Protein AF-A0A1I6BXL6-F1 (afdb_monomer_lite)

Foldseek 3Di:
DFQLVQLLVLLVVLQVLLVVLCPVQVVQVCCCVPPVVPPVSNVVSVVSNVSSVVSNVSSVVSNVLSVLQVPDDDPDDPDQAPVVAFKWFWDARPVAPPKIWTAGLNRDTFKIWHWDADPQGVVNVCVPPVDQAWTKIFIATPVRQTQKIWTHRPVQQKIWIAGSVRHTFWMWGFDPPCPPPGPAWIFTAGPVRHTPFIWGADDPFQWIFGDDPNDTAKIKGAQDDDPSSCSNVVHRRTIMIGGDPPHDPSSVRSVVCVVVVVPD

pLDDT: mean 84.55, std 12.98, range [35.16, 97.75]

Secondary structure (DSSP, 8-state):
-BHHHHHHHHHHHHHHHHHHTHHHHHHHHHIIIIII--GGGGGGGHHHHHHHHHHHHHHHHHHHHHHHHHH----S----SGGG-SEEEEEE-SSSTTEEEEE-TTSBEEEEEEE---SS-HHHHHHHH-S-PPEEEEEEETT--EEEEEEEEGGGTEEEEEETTS-EEEEEEE-SS-TTSTTSEEEEEETTS-EEEEEEE-SSS-EEEEEETTEEEEEEESS---TTTTTT---TTS-EEEE-TT--HHHHHHHHHHHHHHH-

Radius of gyration: 22.15 Å; chains: 1; bounding box: 60×37×61 Å

Sequence (264 aa):
MKIDQYYKQSANLSLNASIVALFPIIFFMVLSLFVFRNEQLLILNLPFFIYSYSSYQLYLKRNKMALDSANEKCNMKEYYRWMDCREFLILHSEEEEDTILFFQPNGYLVAALKQKKDKLSAKVKSLLSGSDHPLKYELVDHEETILSTIILKKSKGLMDIYGQYHEYLGSFQKDKDNFFQVGKNAEVVSSNGNQVGVLNSSYFFMDDQIVRDGKRLARLRKGWLSVEWNKRFPDPNTPVLTFDENLLDSERLVCVSMLLKEYL

Structure (mmCIF, N/CA/C/O backbone):
data_AF-A0A1I6BXL6-F1
#
_entry.id   AF-A0A1I6BXL6-F1
#
loop_
_atom_site.group_PDB
_atom_site.id
_atom_site.type_symbol
_atom_site.label_atom_id
_atom_site.label_alt_id
_atom_site.label_comp_id
_atom_site.label_asym_id
_atom_site.label_entity_id
_atom_site.label_seq_id
_atom_site.pdbx_PDB_ins_code
_atom_site.Cartn_x
_atom_site.Cartn_y
_atom_site.Cartn_z
_atom_site.occupancy
_atom_site.B_iso_or_equiv
_atom_site.auth_seq_id
_atom_site.auth_comp_id
_atom_site.auth_asym_id
_atom_site.auth_atom_id
_atom_site.pdbx_PDB_model_num
ATOM 1 N N . MET A 1 1 ? -9.569 10.322 -6.259 1.00 86.25 1 MET A N 1
ATOM 2 C CA . MET A 1 1 ? -8.976 9.571 -7.393 1.00 86.25 1 MET A CA 1
ATOM 3 C C . MET A 1 1 ? -9.781 8.299 -7.629 1.00 86.25 1 MET A C 1
ATOM 5 O O . MET A 1 1 ? -10.237 7.709 -6.655 1.00 86.25 1 MET A O 1
ATOM 9 N N . LYS A 1 2 ? -9.981 7.883 -8.882 1.00 90.12 2 LYS A N 1
ATOM 10 C CA . LYS A 1 2 ? -10.584 6.579 -9.214 1.00 90.12 2 LYS A CA 1
ATOM 11 C C . LYS A 1 2 ? -9.514 5.540 -9.562 1.00 90.12 2 LYS A C 1
ATOM 13 O O . LYS A 1 2 ? -8.393 5.896 -9.920 1.00 90.12 2 LYS A O 1
ATOM 18 N N . ILE A 1 3 ? -9.853 4.260 -9.472 1.00 90.94 3 ILE A N 1
ATOM 19 C CA . ILE A 1 3 ? -8.913 3.162 -9.716 1.00 90.94 3 ILE A CA 1
ATOM 20 C C . ILE A 1 3 ? -8.389 3.120 -11.162 1.00 90.94 3 ILE A C 1
ATOM 22 O O . ILE A 1 3 ? -7.220 2.817 -11.384 1.00 90.94 3 ILE A O 1
ATOM 26 N N . ASP A 1 4 ? -9.200 3.491 -12.152 1.00 91.69 4 ASP A N 1
ATOM 27 C CA . ASP A 1 4 ? -8.764 3.601 -13.548 1.00 91.69 4 ASP A CA 1
ATOM 28 C C . ASP A 1 4 ? -7.667 4.663 -13.711 1.00 91.69 4 ASP A C 1
ATOM 30 O O . ASP A 1 4 ? -6.692 4.453 -14.435 1.00 91.69 4 ASP A O 1
ATOM 34 N N . GLN A 1 5 ? -7.778 5.775 -12.975 1.00 92.25 5 GLN A N 1
ATOM 35 C CA . GLN A 1 5 ? -6.755 6.821 -12.944 1.00 92.25 5 GLN A CA 1
ATOM 36 C C . GLN A 1 5 ? -5.459 6.302 -12.318 1.00 92.25 5 GLN A C 1
ATOM 38 O O . GLN A 1 5 ? -4.390 6.528 -12.885 1.00 92.25 5 GLN A O 1
ATOM 43 N N . TYR A 1 6 ? -5.560 5.543 -11.222 1.00 93.50 6 TYR A N 1
ATOM 44 C CA . TYR A 1 6 ? -4.411 4.885 -10.598 1.00 93.50 6 TYR A CA 1
ATOM 45 C C . TYR A 1 6 ? -3.701 3.938 -11.577 1.00 93.50 6 TYR A C 1
ATOM 47 O O . TYR A 1 6 ? -2.489 4.038 -11.775 1.00 93.50 6 TYR A O 1
ATOM 55 N N . TYR A 1 7 ? -4.441 3.059 -12.264 1.00 93.00 7 TYR A N 1
ATOM 56 C CA . TYR A 1 7 ? -3.849 2.154 -13.254 1.00 93.00 7 TYR A CA 1
ATOM 57 C C . TYR A 1 7 ? -3.224 2.907 -14.427 1.00 93.00 7 TYR A C 1
ATOM 59 O O . TYR A 1 7 ? -2.163 2.511 -14.908 1.00 93.00 7 TYR A O 1
ATOM 67 N N . LYS A 1 8 ? -3.827 4.016 -14.861 1.00 94.00 8 LYS A N 1
ATOM 68 C CA . LYS A 1 8 ? -3.276 4.868 -15.919 1.00 94.00 8 LYS A CA 1
ATOM 69 C C . LYS A 1 8 ? -1.972 5.548 -15.495 1.00 94.00 8 LYS A C 1
ATOM 71 O O . LYS A 1 8 ? -1.019 5.556 -16.272 1.00 94.00 8 LYS A O 1
ATOM 76 N N . GLN A 1 9 ? -1.899 6.081 -14.276 1.00 93.50 9 GLN A N 1
ATOM 77 C CA . GLN A 1 9 ? -0.662 6.642 -13.714 1.00 93.50 9 GLN A CA 1
ATOM 78 C C . GLN A 1 9 ? 0.427 5.569 -13.606 1.00 93.50 9 GLN A C 1
ATOM 80 O O . GLN A 1 9 ? 1.533 5.746 -14.116 1.00 93.50 9 GLN A O 1
ATOM 85 N N . SER A 1 10 ? 0.081 4.416 -13.036 1.00 92.38 10 SER A N 1
ATOM 86 C CA . SER A 1 10 ? 0.968 3.262 -12.888 1.00 92.38 10 SER A CA 1
ATOM 87 C C . SER A 1 10 ? 1.469 2.737 -14.247 1.00 92.38 10 SER A C 1
ATOM 89 O O . SER A 1 10 ? 2.637 2.362 -14.383 1.00 92.38 10 SER A O 1
ATOM 91 N N . ALA A 1 11 ? 0.628 2.763 -15.288 1.00 94.25 11 ALA A N 1
ATOM 92 C CA . ALA A 1 11 ? 1.021 2.446 -16.660 1.00 94.25 11 ALA A CA 1
ATOM 93 C C . ALA A 1 11 ? 2.040 3.465 -17.195 1.00 94.25 11 ALA A C 1
ATOM 95 O O . ALA A 1 11 ? 3.106 3.075 -17.674 1.00 94.25 11 ALA A O 1
ATOM 96 N N . ASN A 1 12 ? 1.752 4.763 -17.080 1.00 95.62 12 ASN A N 1
ATOM 97 C CA . ASN A 1 12 ? 2.652 5.819 -17.552 1.00 95.62 12 ASN A CA 1
ATOM 98 C C . ASN A 1 12 ? 4.032 5.745 -16.885 1.00 95.62 12 ASN A C 1
ATOM 100 O O . ASN A 1 12 ? 5.045 5.918 -17.560 1.00 95.62 12 ASN A O 1
ATOM 104 N N . LEU A 1 13 ? 4.090 5.424 -15.591 1.00 94.12 13 LEU A N 1
ATOM 105 C CA . LEU A 1 13 ? 5.354 5.205 -14.886 1.00 94.12 13 LEU A CA 1
ATOM 106 C C . LEU A 1 13 ? 6.139 4.021 -15.467 1.00 94.12 13 LEU A C 1
ATOM 108 O O . LEU A 1 13 ? 7.334 4.156 -15.726 1.00 94.12 13 LEU A O 1
ATOM 112 N N . SER A 1 14 ? 5.484 2.892 -15.762 1.00 94.62 14 SER A N 1
ATOM 113 C CA . SER A 1 14 ? 6.133 1.749 -16.426 1.00 94.62 14 SER A CA 1
ATOM 114 C C . SER A 1 14 ? 6.629 2.079 -17.838 1.00 94.62 14 SER A C 1
ATOM 116 O O . SER A 1 14 ? 7.705 1.627 -18.234 1.00 94.62 14 SER A O 1
ATOM 118 N N . LEU A 1 15 ? 5.884 2.889 -18.594 1.00 96.81 15 LEU A N 1
ATOM 119 C CA . LEU A 1 15 ? 6.310 3.354 -19.915 1.00 96.81 15 LEU A CA 1
ATOM 120 C C . LEU A 1 15 ? 7.550 4.248 -19.812 1.00 96.81 15 LEU A C 1
ATOM 122 O O . LEU A 1 15 ? 8.529 4.029 -20.523 1.00 96.81 15 LEU A O 1
ATOM 126 N N . ASN A 1 16 ? 7.538 5.208 -18.887 1.00 96.31 16 ASN A N 1
ATOM 127 C CA . ASN A 1 16 ? 8.675 6.090 -18.643 1.00 96.31 16 ASN A CA 1
ATOM 128 C C . ASN A 1 16 ? 9.913 5.295 -18.211 1.00 96.31 16 ASN A C 1
ATOM 130 O O . ASN A 1 16 ? 10.995 5.523 -18.746 1.00 96.31 16 ASN A O 1
ATOM 134 N 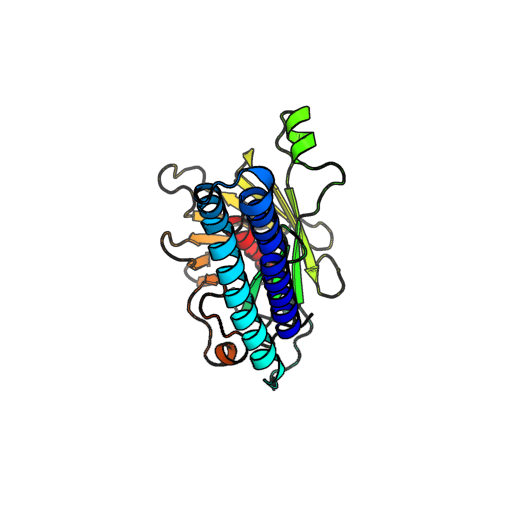N . ALA A 1 17 ? 9.757 4.313 -17.318 1.00 95.25 17 ALA A N 1
ATOM 135 C CA . ALA A 1 17 ? 10.839 3.414 -16.919 1.00 95.25 17 ALA A CA 1
ATOM 136 C C . ALA A 1 17 ? 11.408 2.628 -18.114 1.00 95.25 17 ALA A C 1
ATOM 138 O O . ALA A 1 17 ? 12.626 2.520 -18.260 1.00 95.25 17 ALA A O 1
ATOM 139 N N . SER A 1 18 ? 10.538 2.139 -19.006 1.00 97.25 18 SER A N 1
ATOM 140 C CA . SER A 1 18 ? 10.945 1.451 -20.234 1.00 97.25 18 SER A CA 1
ATOM 141 C C . SER A 1 18 ? 11.782 2.349 -21.150 1.00 97.25 18 SER A C 1
ATOM 143 O O . SER A 1 18 ? 12.840 1.920 -21.612 1.00 97.25 18 SER A O 1
ATOM 145 N N . ILE A 1 19 ? 11.353 3.599 -21.358 1.00 97.12 19 ILE A N 1
ATOM 146 C CA . ILE A 1 19 ? 12.050 4.584 -22.200 1.00 97.12 19 ILE A CA 1
ATOM 147 C C . ILE A 1 19 ? 13.394 4.981 -21.582 1.00 97.12 19 ILE A C 1
ATOM 149 O O . ILE A 1 19 ? 14.411 4.980 -22.273 1.00 97.12 19 ILE A O 1
ATOM 153 N N . VAL A 1 20 ? 13.429 5.279 -20.281 1.00 97.06 20 VAL A N 1
ATOM 154 C CA . VAL A 1 20 ? 14.667 5.652 -19.573 1.00 97.06 20 VAL A CA 1
ATOM 155 C C . VAL A 1 20 ? 15.696 4.523 -19.642 1.00 97.06 20 VAL A C 1
ATOM 157 O O . VAL A 1 20 ? 16.879 4.776 -19.864 1.00 97.06 20 VAL A O 1
ATOM 160 N N . ALA A 1 21 ? 15.255 3.269 -19.543 1.00 96.38 21 ALA A N 1
ATOM 161 C CA . ALA A 1 21 ? 16.129 2.107 -19.662 1.00 96.38 21 ALA A CA 1
ATOM 162 C C . ALA A 1 21 ? 16.748 1.917 -21.058 1.00 96.38 21 ALA A C 1
ATOM 164 O O . ALA A 1 21 ? 17.739 1.200 -21.183 1.00 96.38 21 ALA A O 1
ATOM 165 N N . LEU A 1 22 ? 16.227 2.574 -22.102 1.00 96.19 22 LEU A N 1
ATOM 166 C CA . LEU A 1 22 ? 16.864 2.586 -23.423 1.00 96.19 22 LEU A CA 1
ATOM 167 C C . LEU A 1 22 ? 18.094 3.500 -23.471 1.00 96.19 22 LEU A C 1
ATOM 169 O O . LEU A 1 22 ? 18.946 3.318 -24.339 1.00 96.19 22 LEU A O 1
ATOM 173 N N . PHE A 1 23 ? 18.229 4.461 -22.551 1.00 96.38 23 PHE A N 1
ATOM 174 C CA . PHE A 1 23 ? 19.338 5.417 -22.580 1.00 96.38 23 PHE A CA 1
ATOM 175 C C . PHE A 1 23 ? 20.715 4.738 -22.434 1.00 96.38 23 PHE A C 1
ATOM 177 O O . PHE A 1 23 ? 21.565 4.963 -23.301 1.00 96.38 23 PHE A O 1
ATOM 184 N N . PRO A 1 24 ? 20.948 3.839 -21.451 1.00 94.44 24 PRO A N 1
ATOM 185 C CA . PRO A 1 24 ? 22.183 3.054 -21.390 1.00 94.44 24 PRO A CA 1
ATOM 186 C C . PRO A 1 24 ? 22.422 2.211 -22.646 1.00 94.44 24 PRO A C 1
ATOM 188 O O . PRO A 1 24 ? 23.559 2.107 -23.097 1.00 94.44 24 PRO A O 1
ATOM 191 N N . ILE A 1 25 ? 21.358 1.664 -23.248 1.00 95.31 25 ILE A N 1
ATOM 192 C CA . ILE A 1 25 ? 21.459 0.836 -24.457 1.00 95.31 25 ILE A CA 1
ATOM 193 C C . ILE A 1 25 ? 22.013 1.650 -25.621 1.00 95.31 25 ILE A C 1
ATOM 195 O O . ILE A 1 25 ? 22.979 1.240 -26.262 1.00 95.31 25 ILE A O 1
ATOM 199 N N . ILE A 1 26 ? 21.424 2.821 -25.873 1.00 95.19 26 ILE A N 1
ATOM 200 C CA . ILE A 1 26 ? 21.875 3.737 -26.925 1.00 95.19 26 ILE A CA 1
ATOM 201 C C . ILE A 1 26 ? 23.314 4.180 -26.641 1.00 95.19 26 ILE A C 1
ATOM 203 O O . ILE A 1 26 ? 24.154 4.147 -27.539 1.00 95.19 26 ILE A O 1
ATOM 207 N N . PHE A 1 27 ? 23.626 4.531 -25.391 1.00 94.38 27 PHE A N 1
ATOM 208 C CA . PHE A 1 27 ? 24.959 4.971 -24.983 1.00 94.38 27 PHE A CA 1
ATOM 209 C C . PHE A 1 27 ? 26.041 3.910 -25.241 1.00 94.38 27 PHE A C 1
ATOM 211 O O . PHE A 1 27 ? 27.030 4.187 -25.924 1.00 94.38 27 PHE A O 1
ATOM 218 N N . PHE A 1 28 ? 25.855 2.679 -24.755 1.00 93.69 28 PHE A N 1
ATOM 219 C CA . PHE A 1 28 ? 26.818 1.596 -24.971 1.00 93.69 28 PHE A CA 1
ATOM 220 C C . PHE A 1 28 ? 26.867 1.144 -26.428 1.00 93.69 28 PHE A C 1
ATOM 222 O O . PHE A 1 28 ? 27.942 0.796 -26.914 1.00 93.69 28 PHE A O 1
ATOM 229 N N . MET A 1 29 ? 25.746 1.189 -27.153 1.00 93.38 29 MET A N 1
ATOM 230 C CA . MET A 1 29 ? 25.733 0.915 -28.590 1.00 93.38 29 MET A CA 1
ATOM 231 C C . MET A 1 29 ? 26.623 1.916 -29.339 1.00 93.38 29 MET A C 1
ATOM 233 O O . MET A 1 29 ? 27.512 1.498 -30.079 1.00 93.38 29 MET A O 1
ATOM 237 N N . VAL A 1 30 ? 26.473 3.220 -29.079 1.00 93.81 30 VAL A N 1
ATOM 238 C CA . VAL A 1 30 ? 27.317 4.270 -29.675 1.00 93.81 30 VAL A CA 1
ATOM 239 C C . VAL A 1 30 ? 28.791 4.082 -29.300 1.00 93.81 30 VAL A C 1
ATOM 241 O O . VAL A 1 30 ? 29.653 4.108 -30.179 1.00 93.81 30 VAL A O 1
ATOM 244 N N . LEU A 1 31 ? 29.102 3.820 -28.026 1.00 92.81 31 LEU A N 1
ATOM 245 C CA . LEU A 1 31 ? 30.479 3.554 -27.587 1.00 92.81 31 LEU A CA 1
ATOM 246 C C . LEU A 1 31 ? 31.090 2.326 -28.273 1.00 92.81 31 LEU A C 1
ATOM 248 O O . LEU A 1 31 ? 32.247 2.369 -28.697 1.00 92.81 31 LEU A O 1
ATOM 252 N N . SER A 1 32 ? 30.324 1.240 -28.391 1.00 92.81 32 SER A N 1
ATOM 253 C CA . SER A 1 32 ? 30.795 -0.008 -28.996 1.00 92.81 32 SER A CA 1
ATOM 254 C C . SER A 1 32 ? 31.094 0.151 -30.486 1.00 92.81 32 SER A C 1
ATOM 256 O O . SER A 1 32 ? 32.129 -0.331 -30.937 1.00 92.81 32 SER A O 1
ATOM 258 N N . LEU A 1 33 ? 30.249 0.875 -31.230 1.00 91.00 33 LEU A N 1
ATOM 259 C CA . LEU A 1 33 ? 30.377 1.032 -32.681 1.00 91.00 33 LEU A CA 1
ATOM 260 C C . LEU A 1 33 ? 31.421 2.085 -33.070 1.00 91.00 33 LEU A C 1
ATOM 262 O O . LEU A 1 33 ? 32.204 1.861 -33.993 1.00 91.00 33 LEU A O 1
ATOM 266 N N . PHE A 1 34 ? 31.449 3.226 -32.376 1.00 93.81 34 PHE A N 1
ATOM 267 C CA . PHE A 1 34 ? 32.253 4.375 -32.802 1.00 93.81 34 PHE A CA 1
ATOM 268 C C . PHE A 1 34 ? 33.581 4.523 -32.057 1.00 93.81 34 PHE A C 1
ATOM 270 O O . PHE A 1 34 ? 34.554 4.963 -32.667 1.00 93.81 34 PHE A O 1
ATOM 277 N N . VAL A 1 35 ? 33.644 4.164 -30.770 1.00 93.19 35 VAL A N 1
ATOM 278 C CA . VAL A 1 35 ? 34.823 4.437 -29.927 1.00 93.19 35 VAL A CA 1
ATOM 279 C C . VAL A 1 35 ? 35.700 3.201 -29.783 1.00 93.19 35 VAL A C 1
ATOM 281 O O . VAL A 1 35 ? 36.864 3.219 -30.174 1.00 93.19 35 VAL A O 1
ATOM 284 N N . PHE A 1 36 ? 35.148 2.116 -29.241 1.00 91.44 36 PHE A N 1
ATOM 285 C CA . PHE A 1 36 ? 35.938 0.936 -28.884 1.00 91.44 36 PHE A CA 1
ATOM 286 C C . PHE A 1 36 ? 36.001 -0.121 -29.986 1.00 91.44 36 PHE A C 1
ATOM 288 O O . PHE A 1 36 ? 36.897 -0.960 -29.949 1.00 91.44 36 PHE A O 1
ATOM 295 N N . ARG A 1 37 ? 35.059 -0.100 -30.945 1.00 89.06 37 ARG A N 1
ATOM 296 C CA . ARG A 1 37 ? 34.903 -1.126 -31.996 1.00 89.06 37 ARG A CA 1
ATOM 297 C C . ARG A 1 37 ? 34.918 -2.552 -31.431 1.00 89.06 37 ARG A C 1
ATOM 299 O O . ARG A 1 37 ? 35.480 -3.462 -32.030 1.00 89.06 37 ARG A O 1
ATOM 306 N N . ASN A 1 38 ? 34.333 -2.724 -30.246 1.00 89.12 38 ASN A N 1
ATOM 307 C CA . ASN A 1 38 ? 34.301 -3.991 -29.527 1.00 89.12 38 ASN A CA 1
ATOM 308 C C . ASN A 1 38 ? 32.852 -4.434 -29.326 1.00 89.12 38 ASN A C 1
ATOM 310 O O . ASN A 1 38 ? 32.118 -3.854 -28.524 1.00 89.12 38 ASN A O 1
ATOM 314 N N . GLU A 1 39 ? 32.466 -5.494 -30.030 1.00 86.00 39 GLU A N 1
ATOM 315 C CA . GLU A 1 39 ? 31.125 -6.078 -29.977 1.00 86.00 39 GLU A CA 1
ATOM 316 C C . GLU A 1 39 ? 30.790 -6.671 -28.603 1.00 86.00 39 GLU A C 1
ATOM 318 O O . GLU A 1 39 ? 29.624 -6.711 -28.217 1.00 86.00 39 GLU A O 1
ATOM 323 N N . GLN A 1 40 ? 31.794 -7.060 -27.808 1.00 90.00 40 GLN A N 1
ATOM 324 C CA . GLN A 1 40 ? 31.574 -7.613 -26.467 1.00 90.00 40 GLN A CA 1
ATOM 325 C C . GLN A 1 40 ? 30.923 -6.596 -25.520 1.00 90.00 40 GLN A C 1
ATOM 327 O O . GLN A 1 40 ? 30.208 -6.987 -24.599 1.00 90.00 40 GLN A O 1
ATOM 332 N N . LEU A 1 41 ? 31.098 -5.292 -25.768 1.00 87.75 41 LEU A N 1
ATOM 333 C CA . LEU A 1 41 ? 30.435 -4.240 -24.992 1.00 87.75 41 LEU A CA 1
ATOM 334 C C . LEU A 1 41 ? 28.911 -4.246 -25.171 1.00 87.75 41 LEU A C 1
ATOM 336 O O . LEU A 1 41 ? 28.204 -3.765 -24.290 1.00 87.75 41 LEU A O 1
ATOM 340 N N . LEU A 1 42 ? 28.382 -4.834 -26.251 1.00 90.31 42 LEU A N 1
ATOM 341 C CA . LEU A 1 42 ? 26.935 -4.961 -26.453 1.00 90.31 42 LEU A CA 1
ATOM 342 C C . LEU A 1 42 ? 26.283 -5.905 -25.436 1.00 90.31 42 LEU A C 1
ATOM 344 O O . LEU A 1 42 ? 25.102 -5.743 -25.139 1.00 90.31 42 LEU A O 1
ATOM 348 N N . ILE A 1 43 ? 27.034 -6.843 -24.848 1.00 93.00 43 ILE A N 1
ATOM 349 C CA . ILE A 1 43 ? 26.518 -7.750 -23.809 1.00 93.00 43 ILE A CA 1
ATOM 350 C C . ILE A 1 43 ? 26.081 -6.961 -22.563 1.00 93.00 43 ILE A C 1
ATOM 352 O O . ILE A 1 43 ? 25.113 -7.342 -21.903 1.00 93.00 43 ILE A O 1
ATOM 356 N N . LEU A 1 44 ? 26.712 -5.813 -22.282 1.00 93.06 44 LEU A N 1
ATOM 357 C CA . LEU A 1 44 ? 26.332 -4.929 -21.172 1.00 93.06 44 LEU A CA 1
ATOM 358 C C . LEU A 1 44 ? 24.921 -4.337 -21.333 1.00 93.06 44 LEU A C 1
ATOM 360 O O . LEU A 1 44 ? 24.329 -3.907 -20.344 1.00 93.06 44 LEU A O 1
ATOM 364 N N . ASN A 1 45 ? 24.348 -4.362 -22.542 1.00 94.00 45 ASN A N 1
ATOM 365 C CA . ASN A 1 45 ? 22.985 -3.892 -22.800 1.00 94.00 45 ASN A CA 1
ATOM 366 C C . ASN A 1 45 ? 21.901 -4.883 -22.381 1.00 94.00 45 ASN A C 1
ATOM 368 O O . ASN A 1 45 ? 20.751 -4.479 -22.211 1.00 94.00 45 ASN A O 1
ATOM 372 N N . LEU A 1 46 ? 22.238 -6.163 -22.209 1.00 95.00 46 LEU A N 1
ATOM 373 C CA . LEU A 1 46 ? 21.267 -7.219 -21.933 1.00 95.00 46 LEU A CA 1
ATOM 374 C C . LEU A 1 46 ? 20.363 -6.932 -20.712 1.00 95.00 46 LEU A C 1
ATOM 376 O O . LEU A 1 46 ? 19.143 -7.001 -20.876 1.00 95.00 46 LEU A O 1
ATOM 380 N N . PRO A 1 47 ? 20.878 -6.555 -19.520 1.00 96.19 47 PRO A N 1
ATOM 381 C CA . PRO A 1 47 ? 20.014 -6.248 -18.377 1.00 96.19 47 PRO A CA 1
ATOM 382 C C . PRO A 1 47 ? 19.078 -5.059 -18.637 1.00 96.19 47 PRO A C 1
ATOM 384 O O . PRO A 1 47 ? 17.908 -5.107 -18.258 1.00 96.19 47 PRO A O 1
ATOM 387 N N . PHE A 1 48 ? 19.553 -4.021 -19.332 1.00 96.69 48 PHE A N 1
ATOM 388 C CA . PHE A 1 48 ? 18.742 -2.848 -19.671 1.00 96.69 48 PHE A CA 1
ATOM 389 C C . PHE A 1 48 ? 17.652 -3.180 -20.688 1.00 96.69 48 PHE A C 1
ATOM 391 O O . PHE A 1 48 ? 16.526 -2.708 -20.556 1.00 96.69 48 PHE A O 1
ATOM 398 N N . PHE A 1 49 ? 17.955 -4.038 -21.665 1.00 96.31 49 PHE A N 1
ATOM 399 C CA . PHE A 1 49 ? 16.977 -4.506 -22.641 1.00 96.31 49 PHE A CA 1
ATOM 400 C C . PHE A 1 49 ? 15.883 -5.345 -21.976 1.00 96.31 49 PHE A C 1
ATOM 402 O O . PHE A 1 49 ? 14.699 -5.078 -22.178 1.00 96.31 49 PHE A O 1
ATOM 409 N N . ILE A 1 50 ? 16.265 -6.311 -21.132 1.00 97.44 50 ILE A N 1
ATOM 410 C CA . ILE A 1 50 ? 15.317 -7.147 -20.379 1.00 97.44 50 ILE A CA 1
ATOM 411 C C . ILE A 1 50 ? 14.426 -6.273 -19.493 1.00 97.44 50 ILE A C 1
ATOM 413 O O . ILE A 1 50 ? 13.207 -6.455 -19.476 1.00 97.44 50 ILE A O 1
ATOM 417 N N . TYR A 1 51 ? 15.010 -5.305 -18.786 1.00 97.50 51 TYR A N 1
ATOM 418 C CA . TYR A 1 51 ? 14.260 -4.385 -17.937 1.00 97.50 51 TYR A CA 1
ATOM 419 C C . TYR A 1 51 ? 13.325 -3.473 -18.747 1.00 97.50 51 TYR A C 1
ATOM 421 O O . TYR A 1 51 ? 12.154 -3.334 -18.391 1.00 97.50 51 TYR A O 1
ATOM 429 N N . SER A 1 52 ? 13.798 -2.896 -19.858 1.00 97.62 52 SER A N 1
ATOM 430 C CA . SER A 1 52 ? 12.991 -2.046 -20.742 1.00 97.62 52 SER A CA 1
ATOM 431 C C . SER A 1 52 ? 11.805 -2.814 -21.327 1.00 97.62 52 SER A C 1
ATOM 433 O O . SER A 1 52 ? 10.667 -2.341 -21.252 1.00 97.62 52 SER A O 1
ATOM 435 N N . TYR A 1 53 ? 12.044 -4.033 -21.820 1.00 97.50 53 TYR A N 1
ATOM 436 C CA . TYR A 1 53 ? 11.002 -4.916 -22.338 1.00 97.50 53 TYR A CA 1
ATOM 437 C C . TYR A 1 53 ? 9.993 -5.298 -21.252 1.00 97.50 53 TYR A C 1
ATOM 439 O O . TYR A 1 53 ? 8.789 -5.159 -21.456 1.00 97.50 53 TYR A O 1
ATOM 447 N N . SER A 1 54 ? 10.466 -5.717 -20.075 1.00 97.12 54 SER A N 1
ATOM 448 C CA . SER A 1 54 ? 9.595 -6.087 -18.950 1.00 97.12 54 SER A CA 1
ATOM 449 C C . SER A 1 54 ? 8.724 -4.911 -18.500 1.00 97.12 54 SER A C 1
ATOM 451 O O . SER A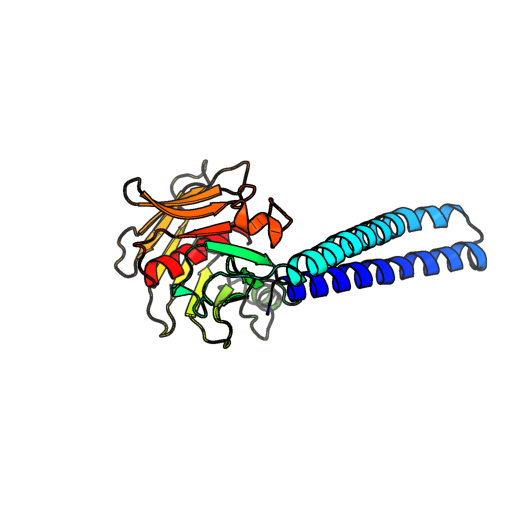 1 54 ? 7.521 -5.069 -18.300 1.00 97.12 54 SER A O 1
ATOM 453 N N . SER A 1 55 ? 9.304 -3.712 -18.419 1.00 95.94 55 SER A N 1
ATOM 454 C CA . SER A 1 55 ? 8.583 -2.479 -18.080 1.00 95.94 55 SER A CA 1
ATOM 455 C C . SER A 1 55 ? 7.531 -2.127 -19.135 1.00 95.94 55 SER A C 1
ATOM 457 O O . SER A 1 55 ? 6.419 -1.729 -18.794 1.00 95.94 55 SER A O 1
ATOM 459 N N . TYR A 1 56 ? 7.823 -2.351 -20.418 1.00 97.75 56 TYR A N 1
ATOM 460 C CA . TYR A 1 56 ? 6.846 -2.165 -21.490 1.00 97.75 56 TYR A CA 1
ATOM 461 C C . TYR A 1 56 ? 5.687 -3.174 -21.416 1.00 97.75 56 TYR A C 1
ATOM 463 O O . TYR A 1 56 ? 4.526 -2.797 -21.573 1.00 97.75 56 TYR A O 1
ATOM 471 N N . GLN A 1 57 ? 5.962 -4.446 -21.105 1.00 97.38 57 GLN A N 1
ATOM 472 C CA . GLN A 1 57 ? 4.903 -5.441 -20.885 1.00 97.38 57 GLN A CA 1
ATOM 473 C C . GLN A 1 57 ? 4.018 -5.073 -19.683 1.00 97.38 57 GLN A C 1
ATOM 475 O O . GLN A 1 57 ? 2.792 -5.203 -19.747 1.00 97.38 57 GLN A O 1
ATOM 480 N N . LEU A 1 58 ? 4.616 -4.552 -18.605 1.00 94.25 58 LEU A N 1
ATOM 481 C CA . LEU A 1 58 ? 3.873 -4.019 -17.460 1.00 94.25 58 LEU A CA 1
ATOM 482 C C . LEU A 1 58 ? 2.997 -2.823 -17.852 1.00 94.25 58 LEU A C 1
ATOM 484 O O . LEU A 1 58 ? 1.836 -2.781 -17.443 1.00 94.25 58 LEU A O 1
ATOM 488 N N . TYR A 1 59 ? 3.502 -1.904 -18.682 1.00 96.88 59 TYR A N 1
ATOM 489 C CA . TYR A 1 59 ? 2.711 -0.803 -19.241 1.00 96.88 59 TYR A CA 1
ATOM 490 C C . TYR A 1 59 ? 1.480 -1.317 -19.993 1.00 96.88 59 TYR A C 1
ATOM 492 O O . TYR A 1 59 ? 0.367 -0.893 -19.687 1.00 96.88 59 TYR A O 1
ATOM 500 N N . LEU A 1 60 ? 1.649 -2.262 -20.926 1.00 96.12 60 LEU A N 1
ATOM 501 C CA . LEU A 1 60 ? 0.533 -2.815 -21.701 1.00 96.12 60 LEU A CA 1
ATOM 502 C C . LEU A 1 60 ? -0.524 -3.457 -20.796 1.00 96.12 60 LEU A C 1
ATOM 504 O O . LEU A 1 60 ? -1.720 -3.208 -20.966 1.00 96.12 60 LEU A O 1
ATOM 508 N N . LYS A 1 61 ? -0.085 -4.236 -19.798 1.00 93.56 61 LYS A N 1
ATOM 509 C CA . LYS A 1 61 ? -0.974 -4.852 -18.807 1.00 93.56 61 LYS A CA 1
ATOM 510 C C . LYS A 1 61 ? -1.754 -3.788 -18.030 1.00 93.56 61 LYS A C 1
ATOM 512 O O . LYS A 1 61 ? -2.978 -3.843 -18.008 1.00 93.56 61 LYS A O 1
ATOM 517 N N . ARG A 1 62 ? -1.071 -2.810 -17.428 1.00 92.50 62 ARG A N 1
ATOM 518 C CA . ARG A 1 62 ? -1.686 -1.749 -16.606 1.00 92.50 62 ARG A CA 1
ATOM 519 C C . ARG A 1 62 ? -2.609 -0.844 -17.423 1.00 92.50 62 ARG A C 1
ATOM 521 O O . ARG A 1 62 ? -3.689 -0.495 -16.960 1.00 92.50 62 ARG A O 1
ATOM 528 N N . ASN A 1 63 ? -2.236 -0.526 -18.661 1.00 94.38 63 ASN A N 1
ATOM 529 C CA . ASN A 1 63 ? -3.070 0.265 -19.561 1.00 94.38 63 ASN A CA 1
ATOM 530 C C . ASN A 1 63 ? -4.366 -0.472 -19.926 1.00 94.38 63 ASN A C 1
ATOM 532 O O . ASN A 1 63 ? -5.435 0.132 -19.928 1.00 94.38 63 ASN A O 1
ATOM 536 N N . LYS A 1 64 ? -4.294 -1.788 -20.166 1.00 92.56 64 LYS A N 1
ATOM 537 C CA . LYS A 1 64 ? -5.495 -2.613 -20.345 1.00 92.56 64 LYS A CA 1
ATOM 538 C C . LYS A 1 64 ? -6.380 -2.590 -19.094 1.00 92.56 64 LYS A C 1
ATOM 540 O O . LYS A 1 64 ? -7.573 -2.355 -19.222 1.00 92.56 64 LYS A O 1
ATOM 545 N N . MET A 1 65 ? -5.797 -2.753 -17.903 1.00 89.75 65 MET A N 1
ATOM 546 C CA . MET A 1 65 ? -6.547 -2.670 -16.640 1.00 89.75 65 MET A CA 1
ATOM 547 C C . MET A 1 65 ? -7.262 -1.322 -16.490 1.00 89.75 65 MET A C 1
ATOM 549 O O . MET A 1 65 ? -8.435 -1.297 -16.147 1.00 89.75 65 MET A O 1
ATOM 553 N N . ALA A 1 66 ? -6.593 -0.211 -16.814 1.00 91.31 66 ALA A N 1
ATOM 554 C CA . ALA A 1 66 ? -7.204 1.116 -16.773 1.00 91.31 66 ALA A CA 1
ATOM 555 C C . ALA A 1 66 ? -8.433 1.225 -17.693 1.00 91.31 66 ALA A C 1
ATOM 557 O O . ALA A 1 66 ? -9.455 1.778 -17.291 1.00 91.31 66 ALA A O 1
ATOM 558 N N . LEU A 1 67 ? -8.351 0.679 -18.912 1.00 90.06 67 LEU A N 1
ATOM 559 C CA . LEU A 1 67 ? -9.466 0.667 -19.863 1.00 90.06 67 LEU A CA 1
ATOM 560 C C . LEU A 1 67 ? -10.620 -0.220 -19.387 1.00 90.06 67 LEU A C 1
ATOM 562 O O . LEU A 1 67 ? -11.776 0.200 -19.446 1.00 90.06 67 LEU A O 1
ATOM 566 N N . ASP A 1 68 ? -10.311 -1.421 -18.899 1.00 88.44 68 ASP A N 1
ATOM 567 C CA . ASP A 1 68 ? -11.309 -2.370 -18.401 1.00 88.44 68 ASP A CA 1
ATOM 568 C C . ASP A 1 68 ? -12.064 -1.770 -17.197 1.00 88.44 68 ASP A C 1
ATOM 570 O O . ASP A 1 68 ? -13.296 -1.747 -17.185 1.00 88.44 68 ASP A O 1
ATOM 574 N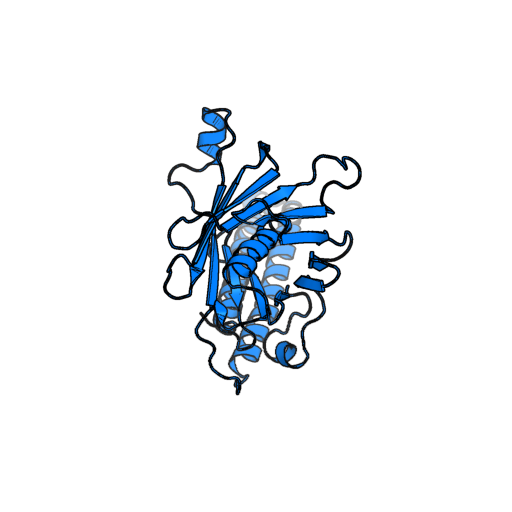 N . SER A 1 69 ? -11.347 -1.170 -16.237 1.00 86.19 69 SER A N 1
ATOM 575 C CA . SER A 1 69 ? -11.946 -0.512 -15.068 1.00 86.19 69 SER A CA 1
ATOM 576 C C . SER A 1 69 ? -12.761 0.738 -15.423 1.00 86.19 69 SER A C 1
ATOM 578 O O . SER A 1 69 ? -13.764 1.006 -14.764 1.00 86.19 69 SER A O 1
ATOM 580 N N . ALA A 1 70 ? -12.363 1.505 -16.445 1.00 86.31 70 ALA A N 1
ATOM 581 C CA . ALA A 1 70 ? -13.072 2.719 -16.864 1.00 86.31 70 ALA A CA 1
ATOM 582 C C . ALA A 1 70 ? -14.424 2.427 -17.539 1.00 86.31 70 ALA A C 1
ATOM 584 O O . ALA A 1 70 ? -15.353 3.232 -17.446 1.00 86.31 70 ALA A O 1
ATOM 585 N N . ASN A 1 71 ? -14.541 1.283 -18.217 1.00 81.62 71 ASN A N 1
ATOM 586 C CA . ASN A 1 71 ? -15.760 0.886 -18.923 1.00 81.62 71 ASN A CA 1
ATOM 587 C C . ASN A 1 71 ? -16.831 0.289 -17.996 1.00 81.62 71 ASN A C 1
ATOM 589 O O . ASN A 1 71 ? -18.008 0.236 -18.365 1.00 81.62 71 ASN A O 1
ATOM 593 N N . GLU A 1 72 ? -16.451 -0.140 -16.792 1.00 79.56 72 GLU A N 1
ATOM 594 C CA . GLU A 1 72 ? -17.366 -0.789 -15.859 1.00 79.56 72 GLU A CA 1
ATOM 595 C C . GLU A 1 72 ? -18.221 0.245 -15.105 1.00 79.56 72 GLU A C 1
ATOM 597 O O . GLU A 1 72 ? -17.746 0.993 -14.247 1.00 79.56 72 GLU A O 1
ATOM 602 N N . LYS A 1 73 ? -19.531 0.265 -15.378 1.00 69.56 73 LYS A N 1
ATOM 603 C CA . LYS A 1 73 ? -20.481 1.098 -14.625 1.00 69.56 73 LYS A CA 1
ATOM 604 C C . LYS A 1 73 ? -20.750 0.480 -13.251 1.00 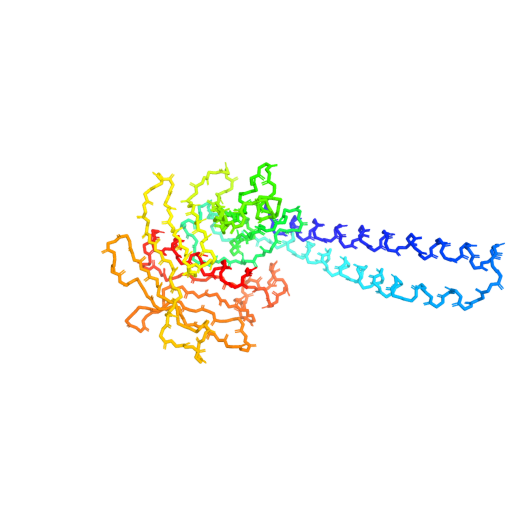69.56 73 LYS A C 1
ATOM 606 O O . LYS A 1 73 ? -21.094 -0.695 -13.137 1.00 69.56 73 LYS A O 1
ATOM 611 N N . CYS A 1 74 ? -20.619 1.273 -12.190 1.00 66.12 74 CYS A N 1
ATOM 612 C CA . CYS A 1 74 ? -20.959 0.836 -10.841 1.00 66.12 74 CYS A CA 1
ATOM 613 C C . CYS A 1 74 ? -22.396 1.238 -10.494 1.00 66.12 74 CYS A C 1
ATOM 615 O O . CYS A 1 74 ? -22.704 2.422 -10.442 1.00 66.12 74 CYS A O 1
ATOM 617 N N . ASN A 1 75 ? -23.252 0.249 -10.226 1.00 64.06 75 ASN A N 1
ATOM 618 C CA . ASN A 1 75 ? -24.604 0.467 -9.697 1.00 64.06 75 ASN A CA 1
ATOM 619 C C . ASN A 1 75 ? -24.643 0.449 -8.154 1.00 64.06 75 ASN A C 1
ATOM 621 O O . ASN A 1 75 ? -25.724 0.434 -7.570 1.00 64.06 75 ASN A O 1
ATOM 625 N N . MET A 1 76 ? -23.487 0.386 -7.480 1.00 64.25 76 MET A N 1
ATOM 626 C CA . MET A 1 76 ? -23.434 0.449 -6.017 1.00 64.25 76 MET A CA 1
ATOM 627 C C . MET A 1 76 ? -23.678 1.882 -5.545 1.00 64.25 76 MET A C 1
ATOM 629 O O . MET A 1 76 ? -23.346 2.838 -6.247 1.00 64.25 76 MET A O 1
ATOM 633 N N . LYS A 1 77 ? -24.239 2.025 -4.339 1.00 64.62 77 LYS A N 1
ATOM 634 C CA . LYS A 1 77 ? -24.376 3.329 -3.683 1.00 64.62 77 LYS A CA 1
ATOM 635 C C . LYS A 1 77 ? -23.007 4.009 -3.604 1.00 64.62 77 LYS A C 1
ATOM 637 O O . LYS A 1 77 ? -21.994 3.361 -3.339 1.00 64.62 77 LYS A O 1
ATOM 642 N N . GLU A 1 78 ? -22.985 5.314 -3.835 1.00 63.91 78 GLU A N 1
ATOM 643 C CA . GLU A 1 78 ? -21.786 6.117 -3.636 1.00 63.91 78 GLU A CA 1
ATOM 644 C C . GLU A 1 78 ? -21.524 6.221 -2.128 1.00 63.91 78 GLU A C 1
ATOM 646 O O . GLU A 1 78 ? -22.222 6.925 -1.400 1.00 63.91 78 GLU A O 1
ATOM 651 N N . TYR A 1 79 ? -20.554 5.452 -1.639 1.00 60.97 79 TYR A N 1
ATOM 652 C CA . TYR A 1 79 ? -20.076 5.555 -0.268 1.00 60.97 79 TYR A CA 1
ATOM 653 C C . TYR A 1 79 ? -18.978 6.613 -0.233 1.00 60.97 79 TYR A C 1
ATOM 655 O O . TYR A 1 79 ? -17.862 6.368 -0.670 1.00 60.97 79 TYR A O 1
ATOM 663 N N . TYR A 1 80 ? -19.270 7.803 0.277 1.00 67.25 80 TYR A N 1
ATOM 664 C CA . TYR A 1 80 ? -18.282 8.887 0.269 1.00 67.25 80 TYR A CA 1
ATOM 665 C C . TYR A 1 80 ? -17.326 8.857 1.464 1.00 67.25 80 TYR A C 1
ATOM 667 O O . TYR A 1 80 ? -16.255 9.457 1.411 1.00 67.25 80 TYR A O 1
ATOM 675 N N . ARG A 1 81 ? -17.681 8.153 2.546 1.00 82.19 81 ARG A N 1
ATOM 676 C CA . ARG A 1 81 ? -16.905 8.171 3.790 1.00 82.19 81 ARG A CA 1
ATOM 677 C C . ARG A 1 81 ? -16.162 6.866 4.016 1.00 82.19 81 ARG A C 1
ATOM 679 O O . ARG A 1 81 ? -16.705 5.780 3.822 1.00 82.19 81 ARG A O 1
ATOM 686 N N . TRP A 1 82 ? -14.929 6.999 4.500 1.00 86.38 82 TRP A N 1
ATOM 687 C CA . TRP A 1 82 ? -14.093 5.895 4.969 1.00 86.38 82 TRP A CA 1
ATOM 688 C C . TRP A 1 82 ? -14.852 4.980 5.944 1.00 86.38 82 TRP A C 1
ATOM 690 O O . TRP A 1 82 ? -14.891 3.774 5.739 1.00 86.38 82 TRP A O 1
ATOM 700 N N . MET A 1 83 ? -15.543 5.551 6.937 1.00 84.88 83 MET A N 1
ATOM 701 C CA . MET A 1 83 ? -16.233 4.781 7.984 1.00 84.88 83 MET A CA 1
ATOM 702 C C . MET A 1 83 ? -17.437 3.964 7.488 1.00 84.88 83 MET A C 1
ATOM 704 O O . MET A 1 83 ? -17.824 2.988 8.126 1.00 84.88 83 MET A O 1
ATOM 708 N N . ASP A 1 84 ? -18.023 4.305 6.342 1.00 85.06 84 ASP A N 1
ATOM 709 C CA . ASP A 1 84 ? -19.195 3.580 5.837 1.00 85.06 84 ASP A CA 1
ATOM 710 C C . ASP A 1 84 ? -18.805 2.298 5.087 1.00 85.06 84 ASP A C 1
ATOM 712 O O . ASP A 1 84 ? -19.652 1.441 4.818 1.00 85.06 84 ASP A O 1
ATOM 716 N N . CYS A 1 85 ? -17.524 2.150 4.740 1.00 87.19 85 CYS A N 1
ATOM 717 C CA . CYS A 1 85 ? -17.041 1.027 3.960 1.00 87.19 85 CYS A CA 1
ATOM 718 C C . CYS A 1 85 ? -16.403 -0.045 4.845 1.00 87.19 85 CYS A C 1
ATOM 720 O O . CYS A 1 85 ? -15.630 0.226 5.761 1.00 87.19 85 CYS A O 1
ATOM 722 N N . ARG A 1 86 ? -16.743 -1.300 4.552 1.00 88.62 86 ARG A N 1
ATOM 723 C CA . ARG A 1 86 ? -16.273 -2.470 5.306 1.00 88.62 86 ARG A CA 1
ATOM 724 C C . ARG A 1 86 ? -15.077 -3.140 4.659 1.00 88.62 86 ARG A C 1
ATOM 726 O O . ARG A 1 86 ? -14.329 -3.835 5.336 1.00 88.62 86 ARG A O 1
ATOM 733 N N . GLU A 1 87 ? -14.934 -2.964 3.354 1.00 90.94 87 GLU A N 1
ATOM 734 C CA . GLU A 1 87 ? -13.944 -3.650 2.545 1.00 90.94 87 GLU A CA 1
ATOM 735 C C . GLU A 1 87 ? -13.140 -2.625 1.757 1.00 90.94 87 GLU A C 1
ATOM 737 O O . GLU A 1 87 ? -13.705 -1.737 1.122 1.00 90.94 87 GLU A O 1
ATOM 742 N N . PHE A 1 88 ? -11.822 -2.756 1.776 1.00 92.75 88 PHE A N 1
ATOM 743 C CA . PHE A 1 88 ? -10.923 -1.868 1.060 1.00 92.75 88 PHE A CA 1
ATOM 744 C C . PHE A 1 88 ? -9.927 -2.680 0.263 1.00 92.75 88 PHE A C 1
ATOM 746 O O . PHE A 1 88 ? -9.278 -3.582 0.793 1.00 92.75 88 PHE A O 1
ATOM 753 N N . LEU A 1 89 ? -9.766 -2.321 -1.000 1.00 93.12 89 LEU A N 1
ATOM 754 C CA . LEU A 1 89 ? -8.597 -2.697 -1.764 1.00 93.12 89 LEU A CA 1
ATOM 755 C C . LEU A 1 89 ? -7.411 -1.869 -1.276 1.00 93.12 89 LEU A C 1
ATOM 757 O O . LEU A 1 89 ? -7.504 -0.639 -1.222 1.00 93.12 89 LEU A O 1
ATOM 761 N N . ILE A 1 90 ? -6.303 -2.533 -0.965 1.00 94.19 90 ILE A N 1
ATOM 762 C CA . ILE A 1 90 ? -5.082 -1.864 -0.519 1.00 94.19 90 ILE A CA 1
ATOM 763 C C . ILE A 1 90 ? -4.061 -1.866 -1.652 1.00 94.19 90 ILE A C 1
ATOM 765 O O . ILE A 1 90 ? -3.702 -2.920 -2.179 1.00 94.19 90 ILE A O 1
ATOM 769 N N . LEU A 1 91 ? -3.592 -0.676 -2.018 1.00 92.88 91 LEU A N 1
ATOM 770 C CA . LEU A 1 91 ? -2.590 -0.461 -3.061 1.00 92.88 91 LEU A CA 1
ATOM 771 C C . LEU A 1 91 ? -1.516 0.503 -2.569 1.00 92.88 91 LEU A C 1
ATOM 773 O O . LEU A 1 91 ? -1.787 1.351 -1.731 1.00 92.88 91 LEU A O 1
ATOM 777 N N . HIS A 1 92 ? -0.307 0.415 -3.110 1.00 91.81 92 HIS A N 1
ATOM 778 C CA . HIS A 1 92 ? 0.713 1.435 -2.865 1.00 91.81 92 HIS A CA 1
ATOM 779 C C . HIS A 1 92 ? 0.595 2.558 -3.881 1.00 91.81 92 HIS A C 1
ATOM 781 O O . HIS A 1 92 ? 0.347 2.301 -5.063 1.00 91.81 92 HIS A O 1
ATOM 787 N N . SER A 1 93 ? 0.794 3.793 -3.431 1.00 89.31 93 SER A N 1
ATOM 788 C CA . SER A 1 93 ? 0.991 4.909 -4.347 1.00 89.31 93 SER A CA 1
ATOM 789 C C . SER A 1 93 ? 2.291 4.707 -5.118 1.00 89.31 93 SER A C 1
ATOM 791 O O . SER A 1 93 ? 3.315 4.337 -4.551 1.00 89.31 93 SER A O 1
ATOM 793 N N . GLU A 1 94 ? 2.231 4.943 -6.422 1.00 83.50 94 GLU A N 1
ATOM 794 C CA . GLU A 1 94 ? 3.406 4.903 -7.296 1.00 83.50 94 GLU A CA 1
ATOM 795 C C . GLU A 1 94 ? 4.061 6.296 -7.411 1.00 83.50 94 GLU A C 1
ATOM 797 O O . GLU A 1 94 ? 5.188 6.415 -7.884 1.00 83.50 94 GLU A O 1
ATOM 802 N N . GLU A 1 95 ? 3.358 7.355 -6.986 1.00 79.81 95 GLU A N 1
ATOM 803 C CA . GLU A 1 95 ? 3.838 8.746 -7.009 1.00 79.81 95 GLU A CA 1
ATOM 804 C C . GLU A 1 95 ? 4.436 9.169 -5.660 1.00 79.81 95 GLU A C 1
ATOM 806 O O . GLU A 1 95 ? 5.459 9.852 -5.610 1.00 79.81 95 GLU A O 1
ATOM 811 N N . GLU A 1 96 ? 3.804 8.752 -4.560 1.00 79.00 96 GLU A N 1
ATOM 812 C CA . GLU A 1 96 ? 4.215 9.089 -3.198 1.00 79.00 96 GLU A CA 1
ATOM 813 C C . GLU A 1 96 ? 4.814 7.856 -2.517 1.00 79.00 96 GLU A C 1
ATOM 815 O O . GLU A 1 96 ? 4.097 6.924 -2.149 1.00 79.00 96 GLU A O 1
ATOM 820 N N . GLU A 1 97 ? 6.134 7.860 -2.317 1.00 76.25 97 GLU A N 1
ATOM 821 C CA . GLU A 1 97 ? 6.802 6.839 -1.503 1.00 76.25 97 GLU A CA 1
ATOM 822 C C . GLU A 1 97 ? 6.135 6.718 -0.121 1.00 76.25 97 GLU A C 1
ATOM 824 O O . GLU A 1 97 ? 5.740 7.722 0.480 1.00 76.25 97 GLU A O 1
ATOM 829 N N . ASP A 1 98 ? 6.047 5.488 0.389 1.00 83.56 98 ASP A N 1
ATOM 830 C CA . ASP A 1 98 ? 5.505 5.160 1.715 1.00 83.56 98 ASP A CA 1
ATOM 831 C C . ASP A 1 98 ? 4.033 5.560 1.923 1.00 83.56 98 ASP A C 1
ATOM 833 O O . ASP A 1 98 ? 3.595 5.814 3.049 1.00 83.56 98 ASP A O 1
ATOM 837 N N . THR A 1 99 ? 3.257 5.603 0.834 1.00 92.25 99 THR A N 1
ATOM 838 C CA . THR A 1 99 ? 1.815 5.868 0.876 1.00 92.25 99 THR A CA 1
ATOM 839 C C . THR A 1 99 ? 1.007 4.635 0.501 1.00 92.25 99 THR A C 1
ATOM 841 O O . THR A 1 99 ? 1.167 4.059 -0.578 1.00 92.25 99 THR A O 1
ATOM 844 N N . ILE A 1 100 ? 0.097 4.252 1.393 1.00 94.88 100 ILE A N 1
ATOM 845 C CA . ILE A 1 100 ? -0.855 3.162 1.194 1.00 94.88 100 ILE A CA 1
ATOM 846 C C . ILE A 1 100 ? -2.225 3.767 0.888 1.00 94.88 100 ILE A C 1
ATOM 848 O O . ILE A 1 100 ? -2.751 4.573 1.646 1.00 94.88 100 ILE A O 1
ATOM 852 N N . LEU A 1 101 ? -2.806 3.375 -0.233 1.00 94.88 101 LEU A N 1
ATOM 853 C CA . LEU A 1 101 ? -4.070 3.849 -0.768 1.00 94.88 101 LEU A CA 1
ATOM 854 C C . LEU A 1 101 ? -5.182 2.848 -0.477 1.00 94.88 101 LEU A C 1
ATOM 856 O O . LEU A 1 101 ? -5.002 1.639 -0.641 1.00 94.88 101 LEU A O 1
ATOM 860 N N . PHE A 1 102 ? -6.352 3.370 -0.121 1.00 94.81 102 PHE A N 1
ATOM 861 C CA . PHE A 1 102 ? -7.525 2.566 0.170 1.00 94.81 102 PHE A CA 1
ATOM 862 C C . PHE A 1 102 ? -8.641 2.853 -0.822 1.00 94.81 102 PHE A C 1
ATOM 864 O O . PHE A 1 102 ? -9.244 3.933 -0.810 1.00 94.81 102 PHE A O 1
ATOM 871 N N . PHE A 1 103 ? -8.943 1.864 -1.657 1.00 92.50 103 PHE A N 1
ATOM 872 C CA . PHE A 1 103 ? -10.047 1.943 -2.602 1.00 92.50 103 PHE A CA 1
ATOM 873 C C . PHE A 1 103 ? -11.239 1.145 -2.108 1.00 92.50 103 PHE A C 1
ATOM 875 O O . PHE A 1 103 ? -11.112 0.030 -1.614 1.00 92.50 103 PHE A O 1
ATOM 882 N N . GLN A 1 104 ? -12.419 1.707 -2.289 1.00 90.94 104 GLN A N 1
ATOM 883 C CA . GLN A 1 104 ? -13.674 1.012 -2.059 1.00 90.94 104 GLN A CA 1
ATOM 884 C C . GLN A 1 104 ? -14.006 0.030 -3.196 1.00 90.94 104 GLN A C 1
ATOM 886 O O . GLN A 1 104 ? -13.470 0.162 -4.300 1.00 90.94 104 GLN A O 1
ATOM 891 N N . PRO A 1 105 ? -14.976 -0.887 -2.990 1.00 87.12 105 PRO A N 1
ATOM 892 C CA . PRO A 1 105 ? -15.472 -1.800 -4.027 1.00 87.12 105 PRO A CA 1
ATOM 893 C C . PRO A 1 105 ? -15.911 -1.116 -5.334 1.00 87.12 105 PRO A C 1
ATOM 895 O O . PRO A 1 105 ? -15.879 -1.713 -6.414 1.00 87.12 105 PRO A O 1
ATOM 898 N N . ASN A 1 106 ? -16.364 0.137 -5.238 1.00 86.56 106 ASN A N 1
ATOM 899 C CA . ASN A 1 106 ? -16.811 0.959 -6.363 1.00 86.56 106 ASN A CA 1
ATOM 900 C C . ASN A 1 106 ? -15.646 1.583 -7.164 1.00 86.56 106 ASN A C 1
ATOM 902 O O . ASN A 1 106 ? -15.892 2.198 -8.200 1.00 86.56 106 ASN A O 1
ATOM 906 N N . GLY A 1 107 ? -14.397 1.413 -6.715 1.00 88.19 107 GLY A N 1
ATOM 907 C CA . GLY A 1 107 ? -13.195 1.926 -7.370 1.00 88.19 107 GLY A CA 1
ATOM 908 C C . GLY A 1 107 ? -12.791 3.343 -6.962 1.00 88.19 107 GLY A C 1
ATOM 909 O O . GLY A 1 107 ? -11.855 3.880 -7.552 1.00 88.19 107 GLY A O 1
ATOM 910 N N . TYR A 1 108 ? -13.449 3.966 -5.983 1.00 90.25 108 TYR A N 1
ATOM 911 C CA . TYR A 1 108 ? -13.052 5.283 -5.482 1.00 90.25 108 TYR A CA 1
ATOM 912 C C . TYR A 1 108 ? -12.022 5.169 -4.359 1.00 90.25 108 TYR A C 1
ATOM 914 O O . TYR A 1 108 ? -12.174 4.367 -3.438 1.00 90.25 108 TYR A O 1
ATOM 922 N N . LEU A 1 109 ? -10.980 5.997 -4.437 1.00 92.12 109 LEU A N 1
ATOM 923 C CA . LEU A 1 109 ? -10.057 6.237 -3.334 1.00 92.12 109 LEU A CA 1
ATOM 924 C C . LEU A 1 109 ? -10.784 7.017 -2.238 1.00 92.12 109 LEU A C 1
ATOM 926 O O . LEU A 1 109 ? -11.334 8.082 -2.519 1.00 92.12 109 LEU A O 1
ATOM 930 N N . VAL A 1 110 ? -10.729 6.521 -1.006 1.00 93.69 110 VAL A N 1
ATOM 931 C CA . VAL A 1 110 ? -11.420 7.145 0.137 1.00 93.69 110 VAL A CA 1
ATOM 932 C C . VAL A 1 110 ? -10.521 7.493 1.307 1.00 93.69 110 VAL A C 1
ATOM 934 O O . VAL A 1 110 ? -10.893 8.341 2.115 1.00 93.69 110 VAL A O 1
ATOM 937 N N . ALA A 1 111 ? -9.350 6.870 1.388 1.00 94.81 111 ALA A N 1
ATOM 938 C CA . ALA A 1 111 ? -8.325 7.244 2.342 1.00 94.81 111 ALA A CA 1
ATOM 939 C C . ALA A 1 111 ? -6.931 6.932 1.797 1.00 94.81 111 ALA A C 1
ATOM 941 O O . ALA A 1 111 ? -6.765 6.100 0.897 1.00 94.81 111 ALA A O 1
ATOM 942 N N . ALA A 1 112 ? -5.932 7.582 2.378 1.00 95.19 112 ALA A N 1
ATOM 943 C CA . ALA A 1 112 ? -4.523 7.304 2.168 1.00 95.19 112 ALA A CA 1
ATOM 944 C C . ALA A 1 112 ? -3.795 7.322 3.516 1.00 95.19 112 ALA A C 1
ATOM 946 O O . ALA A 1 112 ? -3.987 8.223 4.323 1.00 95.19 112 ALA A O 1
ATOM 947 N N . LEU A 1 113 ? -2.952 6.329 3.770 1.00 95.69 113 LEU A N 1
ATOM 948 C CA . LEU A 1 113 ? -2.046 6.290 4.910 1.00 95.69 113 LEU A CA 1
ATOM 949 C C . LEU A 1 113 ? -0.672 6.732 4.420 1.00 95.69 113 LEU A C 1
ATOM 951 O O . LEU A 1 113 ? -0.000 5.981 3.715 1.00 95.69 113 LEU A O 1
ATOM 955 N N . LYS A 1 114 ? -0.287 7.959 4.766 1.00 94.31 114 LYS A N 1
ATOM 956 C CA . LYS A 1 114 ? 0.931 8.618 4.286 1.00 94.31 114 LYS A CA 1
ATOM 957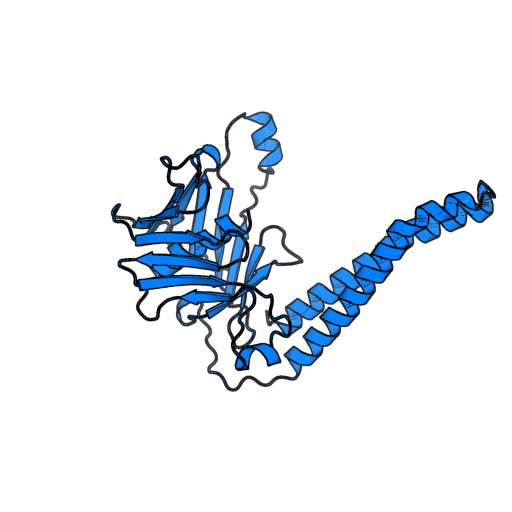 C C . LYS A 1 114 ? 1.963 8.690 5.399 1.00 94.31 114 LYS A C 1
ATOM 959 O O . LYS A 1 114 ? 1.629 9.020 6.540 1.00 94.31 114 LYS A O 1
ATOM 964 N N . GLN A 1 115 ? 3.232 8.449 5.087 1.00 91.12 115 GLN A N 1
ATOM 965 C CA . GLN A 1 115 ? 4.303 8.771 6.024 1.00 91.12 115 GLN A CA 1
ATOM 966 C C . GLN A 1 115 ? 4.518 10.286 6.086 1.00 91.12 115 GLN A C 1
ATOM 968 O O . GLN A 1 115 ? 4.819 10.936 5.082 1.00 91.12 115 GLN A O 1
ATOM 973 N N . LYS A 1 116 ? 4.461 10.861 7.287 1.00 88.31 116 LYS A N 1
ATOM 974 C CA . LYS A 1 116 ? 4.837 12.256 7.491 1.00 88.31 116 LYS A CA 1
ATOM 975 C C . LYS A 1 116 ? 6.355 12.379 7.420 1.00 88.31 116 LYS A C 1
ATOM 977 O O . LYS A 1 116 ? 7.070 12.061 8.372 1.00 88.31 116 LYS A O 1
ATOM 982 N N . LYS A 1 117 ? 6.858 12.841 6.276 1.00 75.94 117 LYS A N 1
ATOM 983 C CA . LYS A 1 117 ? 8.282 13.136 6.094 1.00 75.94 117 LYS A CA 1
ATOM 984 C C . LYS A 1 117 ? 8.624 14.433 6.832 1.00 75.94 117 LYS A C 1
ATOM 986 O O . LYS A 1 117 ? 8.188 15.520 6.458 1.00 75.94 117 LYS A O 1
ATOM 991 N N . ASP A 1 118 ? 9.430 14.324 7.882 1.00 67.06 118 ASP A N 1
ATOM 992 C CA . ASP A 1 118 ? 10.096 15.485 8.468 1.00 67.06 118 ASP A CA 1
ATOM 993 C C . ASP A 1 118 ? 11.010 16.138 7.417 1.00 67.06 118 ASP A C 1
ATOM 995 O O . ASP A 1 118 ? 11.739 15.447 6.704 1.00 67.06 118 ASP A O 1
ATOM 999 N N . LYS A 1 119 ? 11.035 17.480 7.361 1.00 60.59 119 LYS A N 1
ATOM 1000 C CA . LYS A 1 119 ? 11.874 18.268 6.424 1.00 60.59 119 LYS A CA 1
ATOM 1001 C C . LYS A 1 119 ? 13.369 17.913 6.458 1.00 60.59 119 LYS A C 1
ATOM 1003 O O . LYS A 1 119 ? 14.097 18.180 5.510 1.00 60.59 119 LYS A O 1
ATOM 1008 N N . LEU A 1 120 ? 13.825 17.319 7.553 1.00 58.47 120 LEU A N 1
ATOM 1009 C CA . LEU A 1 120 ? 15.144 16.723 7.699 1.00 58.47 120 LEU A CA 1
ATOM 1010 C C . LEU A 1 120 ? 14.939 15.215 7.726 1.00 58.47 120 LEU A C 1
ATOM 1012 O O . LEU A 1 120 ? 14.362 14.708 8.690 1.00 58.47 120 LEU A O 1
ATOM 1016 N N . SER A 1 121 ? 15.380 14.526 6.668 1.00 56.75 121 SER A N 1
ATOM 1017 C CA . SER A 1 121 ? 15.163 13.085 6.528 1.00 56.75 121 SER A CA 1
ATOM 1018 C C . SER A 1 121 ? 15.560 12.358 7.816 1.00 56.75 121 SER A C 1
ATOM 1020 O O . SER A 1 121 ? 16.636 12.593 8.376 1.00 56.75 121 SER A O 1
ATOM 1022 N N . ALA A 1 122 ? 14.688 11.470 8.297 1.00 58.25 122 ALA A N 1
ATOM 1023 C CA . ALA A 1 122 ? 14.939 10.670 9.495 1.00 58.25 122 ALA A CA 1
ATOM 1024 C C . ALA A 1 122 ? 16.293 9.933 9.426 1.00 58.25 122 ALA A C 1
ATOM 1026 O O . ALA A 1 122 ? 16.928 9.735 10.453 1.00 58.25 122 ALA A O 1
ATOM 1027 N N . LYS A 1 123 ? 16.772 9.631 8.207 1.00 54.56 123 LYS A N 1
ATOM 1028 C CA . LYS A 1 123 ? 18.088 9.050 7.896 1.00 54.56 123 LYS A CA 1
ATOM 1029 C C . LYS A 1 123 ? 19.266 9.958 8.277 1.00 54.56 123 LYS A C 1
ATOM 1031 O O . LYS A 1 123 ? 20.260 9.483 8.814 1.00 54.56 123 LYS A O 1
ATOM 1036 N N . VAL A 1 124 ? 19.158 11.263 8.017 1.00 61.56 124 VAL A N 1
ATOM 1037 C CA . VAL A 1 124 ? 20.181 12.251 8.404 1.00 61.56 124 VAL A CA 1
ATOM 1038 C C . VAL A 1 124 ? 20.168 12.460 9.915 1.00 61.56 124 VAL A C 1
ATOM 1040 O O . VAL A 1 124 ? 21.223 12.505 10.538 1.00 61.56 124 VAL A O 1
ATOM 1043 N N . LYS A 1 125 ? 18.983 12.515 10.531 1.00 57.06 125 LYS A N 1
ATOM 1044 C CA . LYS A 1 125 ? 18.865 12.638 11.990 1.00 57.06 125 LYS A CA 1
ATOM 1045 C C . LYS A 1 125 ? 19.355 11.384 12.729 1.00 57.06 125 LYS A C 1
ATOM 1047 O O . LYS A 1 125 ? 20.074 11.515 13.714 1.00 57.06 125 LYS A O 1
ATOM 1052 N N . SER A 1 126 ? 19.052 10.180 12.234 1.00 57.22 126 SER A N 1
ATOM 1053 C CA . SER A 1 126 ? 19.518 8.923 12.840 1.00 57.22 126 SER A CA 1
ATOM 1054 C C . SER A 1 126 ? 21.036 8.763 12.753 1.00 57.22 126 SER A C 1
ATOM 1056 O O . SER A 1 126 ? 21.643 8.232 13.677 1.00 57.22 126 SER A O 1
ATOM 1058 N N . LEU A 1 127 ? 21.655 9.255 11.672 1.00 58.38 127 LEU A N 1
ATOM 1059 C CA . LEU A 1 127 ? 23.114 9.308 11.527 1.00 58.38 127 LEU A CA 1
ATOM 1060 C C . LEU A 1 127 ? 23.778 10.282 12.514 1.00 58.38 127 LEU A C 1
ATOM 1062 O O . LEU A 1 127 ? 24.923 10.059 12.893 1.00 58.38 127 LEU A O 1
ATOM 1066 N N . LEU A 1 128 ? 23.081 11.346 12.928 1.00 57.59 128 LEU A N 1
ATOM 1067 C CA . LEU A 1 128 ? 23.641 12.413 13.765 1.00 57.59 128 LEU A CA 1
ATOM 1068 C C . LEU A 1 128 ? 23.359 12.253 15.266 1.00 57.59 128 LEU A C 1
ATOM 1070 O O . LEU A 1 128 ? 24.180 12.671 16.076 1.00 57.59 128 LEU A O 1
ATOM 1074 N N . SER A 1 129 ? 22.218 11.679 15.657 1.00 56.00 129 SER A N 1
ATOM 1075 C CA . SER A 1 129 ? 21.774 11.675 17.062 1.00 56.00 129 SER A CA 1
ATOM 1076 C C . SER A 1 129 ? 21.785 10.313 17.750 1.00 56.00 129 SER A C 1
ATOM 1078 O O . SER A 1 129 ? 21.511 10.263 18.947 1.00 56.00 129 SER A O 1
ATOM 1080 N N . GLY A 1 130 ? 22.081 9.212 17.046 1.00 54.41 130 GLY A N 1
ATOM 1081 C CA . GLY A 1 130 ? 22.123 7.865 17.639 1.00 54.41 130 GLY A CA 1
ATOM 1082 C C . GLY A 1 130 ? 20.807 7.404 18.291 1.00 54.41 130 GLY A C 1
ATOM 1083 O O . GLY A 1 130 ? 20.781 6.364 18.945 1.00 54.41 130 GLY A O 1
ATOM 1084 N N . SER A 1 131 ? 19.720 8.164 18.132 1.00 56.44 131 SER A N 1
ATOM 1085 C CA . SER A 1 131 ? 18.416 7.914 18.731 1.00 56.44 131 SER A CA 1
ATOM 1086 C C . SER A 1 131 ? 17.414 7.453 17.674 1.00 56.44 131 SER A C 1
ATOM 1088 O O . SER A 1 131 ? 17.387 7.932 16.538 1.00 56.44 131 SER A O 1
ATOM 1090 N N . ASP A 1 132 ? 16.597 6.476 18.061 1.00 65.88 132 ASP A N 1
ATOM 1091 C CA . ASP A 1 132 ? 15.517 5.931 17.247 1.00 65.88 132 ASP A CA 1
ATOM 1092 C C . ASP A 1 132 ? 14.386 6.963 17.148 1.00 65.88 132 ASP A C 1
ATOM 1094 O O . ASP A 1 132 ? 13.572 7.119 18.063 1.00 65.88 132 ASP A O 1
ATOM 1098 N N . HIS A 1 133 ? 14.381 7.737 16.062 1.00 72.25 133 HIS A N 1
ATOM 1099 C CA . HIS A 1 133 ? 13.332 8.715 15.811 1.00 72.25 133 HIS A CA 1
ATOM 1100 C C . HIS A 1 133 ? 12.033 8.000 15.425 1.00 72.25 133 HIS A C 1
ATOM 1102 O O . HIS A 1 133 ? 12.031 7.223 14.466 1.00 72.25 133 HIS A O 1
ATOM 1108 N N . PRO A 1 134 ? 10.918 8.271 16.129 1.00 81.62 134 PRO A N 1
ATOM 1109 C CA . PRO A 1 134 ? 9.657 7.631 15.812 1.00 81.62 134 PRO A CA 1
ATOM 1110 C C . PRO A 1 134 ? 9.187 8.051 14.418 1.00 81.62 134 PRO A C 1
ATOM 1112 O O . PRO A 1 134 ? 9.237 9.231 14.064 1.00 81.62 134 PRO A O 1
ATOM 1115 N N . LEU A 1 135 ? 8.713 7.086 13.632 1.00 86.62 135 LEU A N 1
ATOM 1116 C CA . LEU A 1 135 ? 8.096 7.366 12.340 1.00 86.62 135 LEU A CA 1
ATOM 1117 C C . LEU A 1 135 ? 6.626 7.707 12.562 1.00 86.62 135 LEU A C 1
ATOM 1119 O O . LEU A 1 135 ? 5.924 7.003 13.286 1.00 86.62 135 LEU A O 1
ATOM 1123 N N . LYS A 1 136 ? 6.162 8.789 11.940 1.00 91.62 136 LYS A N 1
ATOM 1124 C CA . LYS A 1 136 ? 4.771 9.228 12.024 1.00 91.62 136 LYS A CA 1
ATOM 1125 C C . LYS A 1 136 ? 4.065 8.940 10.703 1.00 91.62 136 LYS A C 1
ATOM 1127 O O . LYS A 1 136 ? 4.551 9.350 9.653 1.00 91.62 136 LYS A O 1
ATOM 1132 N N . TYR A 1 137 ? 2.919 8.280 10.775 1.00 93.56 137 TYR A N 1
ATOM 1133 C CA . TYR A 1 137 ? 2.016 8.043 9.655 1.00 93.56 137 TYR A CA 1
ATOM 1134 C C . TYR A 1 137 ? 0.681 8.730 9.935 1.00 93.56 137 TYR A C 1
ATOM 1136 O O . TYR A 1 137 ? 0.225 8.768 11.077 1.00 93.56 137 TYR A O 1
ATOM 1144 N N . GLU A 1 138 ? 0.068 9.297 8.906 1.00 95.25 138 GLU A N 1
ATOM 1145 C CA . GLU A 1 138 ? -1.217 9.990 8.988 1.00 95.25 138 GLU A CA 1
ATOM 1146 C C . GLU A 1 138 ? -2.179 9.310 8.007 1.00 95.25 138 GLU A C 1
ATOM 1148 O O . GLU A 1 138 ? -1.899 9.216 6.812 1.00 95.25 138 GLU A O 1
ATOM 1153 N N . LEU A 1 139 ? -3.284 8.774 8.532 1.00 95.62 139 LEU A N 1
ATOM 1154 C CA . LEU A 1 139 ? -4.409 8.312 7.728 1.00 95.62 139 LEU A CA 1
ATOM 1155 C C . LEU A 1 139 ? -5.266 9.533 7.417 1.00 95.62 139 LEU A C 1
ATOM 1157 O O . LEU A 1 139 ? -5.853 10.119 8.327 1.00 95.62 139 LEU A O 1
ATOM 1161 N N . VAL A 1 140 ? -5.325 9.901 6.147 1.00 94.94 140 VAL A N 1
ATOM 1162 C CA . VAL A 1 140 ? -6.096 11.036 5.647 1.00 94.94 140 VAL A CA 1
ATOM 1163 C C . VAL A 1 140 ? -7.242 10.550 4.778 1.00 94.94 140 VAL A C 1
ATOM 1165 O O . VAL A 1 140 ? -7.124 9.520 4.110 1.00 94.94 140 VAL A O 1
ATOM 1168 N N . ASP A 1 141 ? -8.356 11.269 4.792 1.00 92.62 141 ASP A N 1
ATOM 1169 C CA . ASP A 1 141 ? -9.443 11.043 3.847 1.00 92.62 141 ASP A CA 1
ATOM 1170 C C . ASP A 1 141 ? -9.180 11.727 2.492 1.00 92.62 141 ASP A C 1
ATOM 1172 O O . ASP A 1 141 ? -8.115 12.288 2.231 1.00 92.62 141 ASP A O 1
ATOM 1176 N N . HIS A 1 142 ? -10.165 11.655 1.598 1.00 85.12 142 HIS A N 1
ATOM 1177 C CA . HIS A 1 142 ? -10.116 12.287 0.280 1.00 85.12 142 HIS A CA 1
ATOM 1178 C C . HIS A 1 142 ? -10.084 13.829 0.303 1.00 85.12 142 HIS A C 1
ATOM 1180 O O . HIS A 1 142 ? -9.750 14.425 -0.721 1.00 85.12 142 HIS A O 1
ATOM 1186 N N . GLU A 1 143 ? -10.426 14.464 1.429 1.00 87.56 143 GLU A N 1
ATOM 1187 C CA . GLU A 1 143 ? -10.344 15.915 1.645 1.00 87.56 143 GLU A CA 1
ATOM 1188 C C . GLU A 1 143 ? -9.021 16.315 2.331 1.00 87.56 143 GLU A C 1
ATOM 1190 O O . GLU A 1 143 ? -8.855 17.467 2.726 1.00 87.56 143 GLU A O 1
ATOM 1195 N N . GLU A 1 144 ? -8.070 15.379 2.468 1.00 89.69 144 GLU A N 1
ATOM 1196 C CA . GLU A 1 144 ? -6.818 15.530 3.228 1.00 89.69 144 GLU A CA 1
ATOM 1197 C C . GLU A 1 144 ? -7.046 15.825 4.728 1.00 89.69 144 GLU A C 1
ATOM 1199 O O . GLU A 1 144 ? -6.156 16.314 5.431 1.00 89.69 144 GLU A O 1
ATOM 1204 N N . THR A 1 145 ? -8.226 15.487 5.258 1.00 92.75 145 THR A N 1
ATOM 1205 C CA . THR A 1 145 ? -8.514 15.565 6.691 1.00 92.75 145 THR A CA 1
ATOM 1206 C C . THR A 1 145 ? -7.903 14.362 7.400 1.00 92.75 145 THR A C 1
ATOM 1208 O O . THR A 1 145 ? -8.113 13.213 7.014 1.00 92.75 145 THR A O 1
ATOM 1211 N N . ILE A 1 146 ? -7.150 14.613 8.474 1.00 94.69 146 ILE A N 1
ATOM 1212 C CA . ILE A 1 146 ? -6.518 13.556 9.273 1.00 94.69 146 ILE A CA 1
ATOM 1213 C C . ILE A 1 146 ? -7.594 12.807 10.067 1.00 94.69 146 ILE A C 1
ATOM 1215 O O . ILE A 1 146 ? -8.195 13.361 10.983 1.00 94.69 146 ILE A O 1
ATOM 1219 N N . LEU A 1 147 ? -7.786 11.530 9.750 1.00 94.62 147 LEU A N 1
ATOM 1220 C CA . LEU A 1 147 ? -8.659 10.611 10.483 1.00 94.62 147 LEU A CA 1
ATOM 1221 C C . LEU A 1 147 ? -7.935 9.984 11.677 1.00 94.62 147 LEU A C 1
ATOM 1223 O O . LEU A 1 147 ? -8.518 9.787 12.741 1.00 94.62 147 LEU A O 1
ATOM 1227 N N . SER A 1 148 ? -6.658 9.644 11.498 1.00 95.50 148 SER A N 1
ATOM 1228 C CA . SER A 1 148 ? -5.837 9.041 12.546 1.00 95.50 148 SER A CA 1
ATOM 1229 C C . SER A 1 148 ? -4.359 9.336 12.337 1.00 95.50 148 SER A C 1
ATOM 1231 O O . SER A 1 148 ? -3.877 9.502 11.218 1.00 95.50 148 SER A O 1
ATOM 1233 N N . THR A 1 149 ? -3.629 9.384 13.444 1.00 96.12 149 THR A N 1
ATOM 1234 C CA . THR A 1 149 ? -2.172 9.457 13.478 1.00 96.12 149 THR A CA 1
ATOM 1235 C C . THR A 1 149 ? -1.619 8.183 14.104 1.00 96.12 149 THR A C 1
ATOM 1237 O O . THR A 1 149 ? -2.017 7.816 15.206 1.00 96.12 149 THR A O 1
ATOM 1240 N N . ILE A 1 150 ? -0.640 7.556 13.455 1.00 94.56 150 ILE A N 1
ATOM 1241 C CA . ILE A 1 150 ? 0.072 6.386 13.974 1.00 94.56 150 ILE A CA 1
ATOM 1242 C C . ILE A 1 150 ? 1.539 6.751 14.204 1.00 94.56 150 ILE A C 1
ATOM 1244 O O . ILE A 1 150 ? 2.213 7.265 13.311 1.00 94.56 150 ILE A O 1
ATOM 1248 N N . ILE A 1 151 ? 2.046 6.491 15.408 1.00 92.50 151 ILE A N 1
ATOM 1249 C CA . ILE A 1 151 ? 3.432 6.758 15.801 1.00 92.50 151 ILE A CA 1
ATOM 1250 C C . ILE A 1 151 ? 4.146 5.428 16.035 1.00 92.50 151 ILE A C 1
ATOM 1252 O O . ILE A 1 151 ? 3.909 4.751 17.033 1.00 92.50 151 ILE A O 1
ATOM 1256 N N . LEU A 1 152 ? 5.058 5.074 15.133 1.00 88.12 152 LEU A N 1
ATOM 1257 C CA . LEU A 1 152 ? 5.868 3.862 15.199 1.00 88.12 152 LEU A CA 1
ATOM 1258 C C . LEU A 1 152 ? 7.177 4.122 15.953 1.00 88.12 152 LEU A C 1
ATOM 1260 O O . LEU A 1 152 ? 8.007 4.927 15.530 1.00 88.12 152 LEU A O 1
ATOM 1264 N N . LYS A 1 153 ? 7.396 3.377 17.038 1.00 85.50 153 LYS A N 1
ATOM 1265 C CA . LYS A 1 153 ? 8.624 3.371 17.848 1.00 85.50 153 LYS A CA 1
ATOM 1266 C C . LYS A 1 153 ? 9.362 2.044 17.625 1.00 85.50 153 LYS A C 1
ATOM 1268 O O . LYS A 1 153 ? 9.108 1.069 18.338 1.00 85.50 153 LYS A O 1
ATOM 1273 N N . LYS A 1 154 ? 10.258 1.989 16.629 1.00 72.44 154 LYS A N 1
ATOM 1274 C CA . LYS A 1 154 ? 10.882 0.740 16.137 1.00 72.44 154 LYS A CA 1
ATOM 1275 C C . LYS A 1 154 ? 11.626 -0.035 17.227 1.00 72.44 154 LYS A C 1
ATOM 1277 O O . LYS A 1 154 ? 11.404 -1.231 17.382 1.00 72.44 154 LYS A O 1
ATOM 1282 N N . SER A 1 155 ? 12.430 0.652 18.031 1.00 71.88 155 SER A N 1
ATOM 1283 C CA . SER A 1 155 ? 13.193 0.105 19.164 1.00 71.88 155 SER A CA 1
ATOM 1284 C C . SER A 1 155 ? 12.330 -0.616 20.196 1.00 71.88 155 SER A C 1
ATOM 1286 O O . SER A 1 155 ? 12.807 -1.524 20.870 1.00 71.88 155 SER A O 1
ATOM 1288 N N . LYS A 1 156 ? 11.058 -0.227 20.320 1.00 69.94 156 LYS A N 1
ATOM 1289 C CA . LYS A 1 156 ? 10.111 -0.811 21.275 1.00 69.94 156 LYS A CA 1
ATOM 1290 C C . LYS A 1 156 ? 9.141 -1.801 20.634 1.00 69.94 156 LYS A C 1
ATOM 1292 O O . LYS A 1 156 ? 8.388 -2.429 21.369 1.00 69.94 156 LYS A O 1
ATOM 1297 N N . GLY A 1 157 ? 9.133 -1.930 19.302 1.00 76.50 157 GLY A N 1
ATOM 1298 C CA . GLY A 1 157 ? 8.125 -2.719 18.585 1.00 76.50 157 GLY A CA 1
ATOM 1299 C C . GLY A 1 157 ? 6.693 -2.265 18.894 1.00 76.50 157 GLY A C 1
ATOM 1300 O O . GLY A 1 157 ? 5.797 -3.102 18.985 1.00 76.50 157 GLY A O 1
ATOM 1301 N N . LEU A 1 158 ? 6.515 -0.959 19.124 1.00 84.88 158 LEU A N 1
ATOM 1302 C CA . LEU A 1 158 ? 5.272 -0.340 19.581 1.00 84.88 158 LEU A CA 1
ATOM 1303 C C . LEU A 1 158 ? 4.765 0.631 18.514 1.00 84.88 158 LEU A C 1
ATOM 1305 O O . LEU A 1 158 ? 5.533 1.469 18.032 1.00 84.88 158 LEU A O 1
ATOM 1309 N N . MET A 1 159 ? 3.478 0.554 18.187 1.00 90.06 159 MET A N 1
ATOM 1310 C CA . MET A 1 159 ? 2.779 1.596 17.436 1.00 90.06 159 MET A CA 1
ATOM 1311 C C . MET A 1 159 ? 1.688 2.183 18.313 1.00 90.06 159 MET A C 1
ATOM 1313 O O . MET A 1 159 ? 0.813 1.449 18.756 1.00 90.06 159 MET A O 1
ATOM 1317 N N . ASP A 1 160 ? 1.733 3.488 18.545 1.00 93.00 160 ASP A N 1
ATOM 1318 C CA . ASP A 1 160 ? 0.677 4.207 19.256 1.00 93.00 160 ASP A CA 1
ATOM 1319 C C . ASP A 1 160 ? -0.267 4.840 18.232 1.00 93.00 160 ASP A C 1
ATOM 1321 O O . ASP A 1 160 ? 0.186 5.481 17.280 1.00 93.00 160 ASP A O 1
ATOM 1325 N N . ILE A 1 161 ? -1.571 4.655 18.420 1.00 93.94 161 ILE A N 1
ATOM 1326 C CA . ILE A 1 161 ? -2.615 5.132 17.517 1.00 93.94 161 ILE A CA 1
ATOM 1327 C C . ILE A 1 161 ? -3.400 6.239 18.214 1.00 93.94 161 ILE A C 1
ATOM 1329 O O . ILE A 1 161 ? -3.888 6.080 19.336 1.00 93.94 161 ILE A O 1
ATOM 1333 N N . TYR A 1 162 ? -3.555 7.351 17.506 1.00 95.06 162 TYR A N 1
ATOM 1334 C CA . TYR A 1 162 ? -4.299 8.523 17.936 1.00 95.06 162 TYR A CA 1
ATOM 1335 C C . TYR A 1 162 ? -5.411 8.835 16.937 1.00 95.06 162 TYR A C 1
ATOM 1337 O O . TYR A 1 162 ? -5.258 8.601 15.733 1.00 95.06 162 TYR A O 1
ATOM 1345 N N . GLY A 1 163 ? -6.527 9.358 17.426 1.00 93.81 163 GLY A N 1
ATOM 1346 C CA . GLY A 1 163 ? -7.630 9.814 16.590 1.00 93.81 163 GLY A CA 1
ATOM 1347 C C . GLY A 1 163 ? -7.396 11.213 16.025 1.00 93.81 163 GLY A C 1
ATOM 1348 O O . GLY A 1 163 ? -6.306 11.788 16.137 1.00 93.81 163 GLY A O 1
ATOM 1349 N N . GLN A 1 164 ? -8.433 11.758 15.396 1.00 92.56 164 GLN A N 1
ATOM 1350 C CA . GLN A 1 164 ? -8.408 13.067 14.740 1.00 92.56 164 GLN A CA 1
ATOM 1351 C C . GLN A 1 164 ? -8.079 14.209 15.716 1.00 92.56 164 GLN A C 1
ATOM 1353 O O . GLN A 1 164 ? -7.350 15.141 15.367 1.00 92.56 164 GLN A O 1
ATOM 1358 N N . TYR A 1 165 ? -8.555 14.127 16.959 1.00 91.56 165 TYR A N 1
ATOM 1359 C CA . TYR A 1 165 ? -8.350 15.143 17.993 1.00 91.56 165 TYR A CA 1
ATOM 1360 C C . TYR A 1 165 ? -7.130 14.854 18.877 1.00 91.56 165 TYR A C 1
ATOM 1362 O O . TYR A 1 165 ? -6.988 15.441 19.948 1.00 91.56 165 TYR A O 1
ATOM 1370 N N . HIS A 1 166 ? -6.217 13.992 18.408 1.00 89.81 166 HIS A N 1
ATOM 1371 C CA . HIS A 1 166 ? -5.016 13.558 19.132 1.00 89.81 166 HIS A CA 1
ATOM 1372 C C . HIS A 1 166 ? -5.316 12.825 20.451 1.00 89.81 166 HIS A C 1
ATOM 1374 O O . HIS A 1 166 ? -4.443 12.672 21.308 1.00 89.81 166 HIS A O 1
ATOM 1380 N N . GLU A 1 167 ? -6.534 12.322 20.608 1.00 93.56 167 GLU A N 1
ATOM 1381 C CA . GLU A 1 167 ? -6.905 11.388 21.653 1.00 93.56 167 GLU A CA 1
ATOM 1382 C C . GLU A 1 167 ? -6.252 10.028 21.395 1.00 93.56 167 GLU A C 1
ATOM 1384 O O . GLU A 1 167 ? -6.214 9.539 20.266 1.00 93.56 167 GLU A O 1
ATOM 1389 N N . TYR A 1 168 ? -5.710 9.409 22.440 1.00 93.12 168 TYR A N 1
ATOM 1390 C CA . TYR A 1 168 ? -5.112 8.082 22.333 1.00 93.12 168 TYR A CA 1
ATOM 1391 C C . TYR A 1 168 ? -6.217 7.031 22.174 1.00 93.12 168 TYR A C 1
ATOM 1393 O O . TYR A 1 168 ? -7.094 6.930 23.031 1.00 93.12 168 TYR A O 1
ATOM 1401 N N . LEU A 1 169 ? -6.175 6.255 21.087 1.00 91.19 169 LEU A N 1
ATOM 1402 C CA . LEU A 1 169 ? -7.164 5.214 20.777 1.00 91.19 169 LEU A CA 1
ATOM 1403 C C . LEU A 1 169 ? -6.695 3.825 21.204 1.00 91.19 169 LEU A C 1
ATOM 1405 O O . LEU A 1 169 ? -7.509 2.971 21.559 1.00 91.19 169 LEU A O 1
ATOM 1409 N N . GLY A 1 170 ? -5.384 3.600 21.174 1.00 90.62 170 GLY A N 1
ATOM 1410 C CA . GLY A 1 170 ? -4.805 2.309 21.487 1.00 90.62 170 GLY A CA 1
ATOM 1411 C C . GLY A 1 170 ? -3.370 2.169 21.012 1.00 90.62 170 GLY A C 1
ATOM 1412 O O . GLY A 1 170 ? -2.789 3.088 20.436 1.00 90.62 170 GLY A O 1
ATOM 1413 N N . SER A 1 171 ? -2.806 0.990 21.238 1.00 88.31 171 SER A N 1
ATOM 1414 C CA . SER A 1 171 ? -1.485 0.633 20.737 1.00 88.31 171 SER A CA 1
ATOM 1415 C C . SER A 1 171 ? -1.469 -0.768 20.158 1.00 88.31 171 SER A C 1
ATOM 1417 O O . SER A 1 171 ? -2.265 -1.636 20.514 1.00 88.31 171 SER A O 1
ATOM 1419 N N . PHE A 1 172 ? -0.526 -0.974 19.257 1.00 85.25 172 PHE A N 1
ATOM 1420 C CA . PHE A 1 172 ? -0.151 -2.269 18.736 1.00 85.25 172 PHE A CA 1
ATOM 1421 C C . PHE A 1 172 ? 1.217 -2.625 19.308 1.00 85.25 172 PHE A C 1
ATOM 1423 O O . PHE A 1 172 ? 2.188 -1.892 19.090 1.00 85.25 172 PHE A O 1
ATOM 1430 N N . GLN A 1 173 ? 1.298 -3.728 20.050 1.00 82.88 173 GLN A N 1
ATOM 1431 C CA . GLN A 1 173 ? 2.527 -4.153 20.718 1.00 82.88 173 GLN A CA 1
ATOM 1432 C C . GLN A 1 173 ? 2.944 -5.533 20.227 1.00 82.88 173 GLN A C 1
ATOM 1434 O O . GLN A 1 173 ? 2.144 -6.470 20.180 1.00 82.88 173 GLN A O 1
ATOM 1439 N N . LYS A 1 174 ? 4.221 -5.670 19.870 1.00 73.94 174 LYS A N 1
ATOM 1440 C CA . LYS A 1 174 ? 4.808 -6.981 19.601 1.00 73.94 174 LYS A CA 1
ATOM 1441 C C . LYS A 1 174 ? 4.927 -7.762 20.912 1.00 73.94 174 LYS A C 1
ATOM 1443 O O . LYS A 1 174 ? 5.517 -7.256 21.867 1.00 73.94 174 LYS A O 1
ATOM 1448 N N . ASP A 1 175 ? 4.414 -8.989 20.924 1.00 65.81 175 ASP A N 1
ATOM 1449 C CA . ASP A 1 175 ? 4.582 -9.908 22.048 1.00 65.81 175 ASP A CA 1
ATOM 1450 C C . ASP A 1 175 ? 6.084 -10.151 22.310 1.00 65.81 175 ASP A C 1
ATOM 1452 O O . ASP A 1 175 ? 6.863 -10.419 21.384 1.00 65.81 175 ASP A O 1
ATOM 1456 N N . LYS A 1 176 ? 6.501 -9.978 23.569 1.00 55.03 176 LYS A N 1
ATOM 1457 C CA . LYS A 1 176 ? 7.903 -10.063 24.004 1.00 55.03 176 LYS A CA 1
ATOM 1458 C C . LYS A 1 176 ? 8.331 -11.490 24.339 1.00 55.03 176 LYS A C 1
ATOM 1460 O O . LYS A 1 176 ? 9.529 -11.767 24.282 1.00 55.03 176 LYS A O 1
ATOM 1465 N N . ASP A 1 177 ? 7.392 -12.391 24.626 1.00 47.97 177 ASP A N 1
ATOM 1466 C CA . ASP A 1 177 ? 7.702 -13.661 25.298 1.00 47.97 177 ASP A CA 1
ATOM 1467 C C . ASP A 1 177 ? 7.931 -14.842 24.342 1.00 47.97 177 ASP A C 1
ATOM 1469 O O . ASP A 1 177 ? 8.377 -15.912 24.755 1.00 47.97 177 ASP A O 1
ATOM 1473 N N . ASN A 1 178 ? 7.732 -14.655 23.034 1.00 43.03 178 ASN A N 1
ATOM 1474 C CA . ASN A 1 178 ? 7.915 -15.705 22.030 1.00 43.03 178 ASN A CA 1
ATOM 1475 C C . ASN A 1 178 ? 9.030 -15.376 21.025 1.00 43.03 178 ASN A C 1
ATOM 1477 O O . ASN A 1 178 ? 8.789 -15.092 19.850 1.00 43.03 178 ASN A O 1
ATOM 1481 N N . PHE A 1 179 ? 10.285 -15.498 21.466 1.00 35.16 179 PHE A N 1
ATOM 1482 C CA . PHE A 1 179 ? 11.481 -15.310 20.625 1.00 35.16 179 PHE A CA 1
ATOM 1483 C C . PHE A 1 179 ? 11.547 -16.287 19.427 1.00 35.16 179 PHE A C 1
ATOM 1485 O O . PHE A 1 179 ? 12.171 -15.985 18.413 1.00 35.16 179 PHE A O 1
ATOM 1492 N N . PHE A 1 180 ? 10.841 -17.425 19.498 1.00 35.50 180 PHE A N 1
ATOM 1493 C CA . PHE A 1 180 ? 10.695 -18.387 18.394 1.00 35.50 180 PHE A CA 1
ATOM 1494 C C . PHE A 1 180 ? 9.437 -18.173 17.523 1.00 35.50 180 PHE A C 1
ATOM 1496 O O . PHE A 1 180 ? 9.316 -18.807 16.477 1.00 35.50 180 PHE A O 1
ATOM 1503 N N . GLN A 1 181 ? 8.519 -17.266 17.894 1.00 43.03 181 GLN A N 1
ATOM 1504 C CA . GLN A 1 181 ? 7.352 -16.871 17.077 1.00 43.03 181 GLN A CA 1
ATOM 1505 C C . GLN A 1 181 ? 7.307 -15.359 16.823 1.00 43.03 181 GLN A C 1
ATOM 1507 O O . GLN A 1 181 ? 6.241 -14.741 16.771 1.00 43.03 181 GLN A O 1
ATOM 1512 N N . VAL A 1 182 ? 8.486 -14.764 16.647 1.00 37.47 182 VAL A N 1
ATOM 1513 C CA . VAL A 1 182 ? 8.660 -13.369 16.249 1.00 37.47 182 VAL A CA 1
ATOM 1514 C C . VAL A 1 182 ? 7.766 -13.068 15.040 1.00 37.47 182 VAL A C 1
ATOM 1516 O O . VAL A 1 182 ? 8.021 -13.532 13.935 1.00 37.47 182 VAL A O 1
ATOM 1519 N N . GLY A 1 183 ? 6.699 -12.299 15.273 1.00 47.44 183 GLY A N 1
ATOM 1520 C CA . GLY A 1 183 ? 5.800 -11.799 14.230 1.00 47.44 183 GLY A CA 1
ATOM 1521 C C . GLY A 1 183 ? 4.408 -12.430 14.162 1.00 47.44 183 GLY A C 1
ATOM 1522 O O . GLY A 1 183 ? 3.616 -11.965 13.348 1.00 47.44 183 GLY A O 1
ATOM 1523 N N . LYS A 1 184 ? 4.068 -13.431 14.985 1.00 54.53 184 LYS A N 1
ATOM 1524 C CA . LYS A 1 184 ? 2.781 -14.138 14.843 1.00 54.53 184 LYS A CA 1
ATOM 1525 C C . LYS A 1 184 ? 1.620 -13.605 15.655 1.00 54.53 184 LYS A C 1
ATOM 1527 O O . LYS A 1 184 ? 0.527 -13.577 15.109 1.00 54.53 184 LYS A O 1
ATOM 1532 N N . ASN A 1 185 ? 1.884 -13.194 16.891 1.00 61.66 185 ASN A N 1
ATOM 1533 C CA . ASN A 1 185 ? 0.885 -12.686 17.817 1.00 61.66 185 ASN A CA 1
ATOM 1534 C C . ASN A 1 185 ? 1.319 -11.284 18.229 1.00 61.66 185 ASN A C 1
ATOM 1536 O O . ASN A 1 185 ? 2.399 -11.092 18.788 1.00 61.66 185 ASN A O 1
ATOM 1540 N N . ALA A 1 186 ? 0.521 -10.293 17.867 1.00 69.75 186 ALA A N 1
ATOM 1541 C CA . ALA A 1 186 ? 0.675 -8.948 18.388 1.00 69.75 186 ALA A CA 1
ATOM 1542 C C . ALA A 1 186 ? -0.603 -8.576 19.114 1.00 69.75 186 ALA A C 1
ATOM 1544 O O . ALA A 1 186 ? -1.702 -8.902 18.660 1.00 69.75 186 ALA A O 1
ATOM 1545 N N . GLU A 1 187 ? -0.444 -7.912 20.245 1.00 80.88 187 GLU A N 1
ATOM 1546 C CA . GLU A 1 187 ? -1.576 -7.473 21.031 1.00 80.88 187 GLU A CA 1
ATOM 1547 C C . GLU A 1 187 ? -2.008 -6.101 20.556 1.00 80.88 187 GLU A C 1
ATOM 1549 O O . GLU A 1 187 ? -1.220 -5.154 20.460 1.00 80.88 187 GLU A O 1
ATOM 1554 N N . VAL A 1 188 ? -3.293 -6.014 20.251 1.00 79.38 188 VAL A N 1
ATOM 1555 C CA . VAL A 1 188 ? -3.969 -4.756 20.011 1.00 79.38 188 VAL A CA 1
ATOM 1556 C C . VAL A 1 188 ? -4.591 -4.352 21.336 1.00 79.38 188 VAL A C 1
ATOM 1558 O O . VAL A 1 188 ? -5.393 -5.099 21.895 1.00 79.38 188 VAL A O 1
ATOM 1561 N N . VAL A 1 189 ? -4.214 -3.191 21.857 1.00 81.19 189 VAL A N 1
ATOM 1562 C CA . VAL A 1 189 ? -4.626 -2.697 23.173 1.00 81.19 189 VAL A CA 1
ATOM 1563 C C . VAL A 1 189 ? -5.402 -1.399 22.995 1.00 81.19 189 VAL A C 1
ATOM 1565 O O . VAL A 1 189 ? -5.014 -0.545 22.204 1.00 81.19 189 VAL A O 1
ATOM 1568 N N . SER A 1 190 ? -6.503 -1.246 23.722 1.00 81.62 190 SER A N 1
ATOM 1569 C CA . SER A 1 190 ? -7.354 -0.054 23.714 1.00 81.62 190 SER A CA 1
ATOM 1570 C C . SER A 1 190 ? -6.725 1.079 24.529 1.00 81.62 190 SER A C 1
ATOM 1572 O O . SER A 1 190 ? -5.794 0.870 25.309 1.00 81.62 190 SER A O 1
ATOM 1574 N N . SER A 1 191 ? -7.288 2.278 24.417 1.00 79.88 191 SER A N 1
ATOM 1575 C CA . SER A 1 191 ? -6.951 3.441 25.238 1.00 79.88 191 SER A CA 1
ATOM 1576 C C . SER A 1 191 ? -7.008 3.164 26.745 1.00 79.88 191 SER A C 1
ATOM 1578 O O . SER A 1 191 ? -6.175 3.666 27.495 1.00 79.88 191 SER A O 1
ATOM 1580 N N . ASN A 1 192 ? -7.927 2.295 27.174 1.00 76.25 192 ASN A N 1
ATOM 1581 C CA . ASN A 1 192 ? -8.108 1.897 28.573 1.00 76.25 192 ASN A CA 1
ATOM 1582 C C . ASN A 1 192 ? -7.149 0.783 29.038 1.00 76.25 192 ASN A C 1
ATOM 1584 O O . ASN A 1 192 ? -7.287 0.292 30.153 1.00 76.25 192 ASN A O 1
ATOM 1588 N N . GLY A 1 193 ? -6.222 0.328 28.188 1.00 72.94 193 GLY A N 1
ATOM 1589 C CA . GLY A 1 193 ? -5.317 -0.786 28.497 1.00 72.94 193 GLY A CA 1
ATOM 1590 C C . GLY A 1 193 ? -5.931 -2.180 28.320 1.00 72.94 193 GLY A C 1
ATOM 1591 O O . GLY A 1 193 ? -5.232 -3.175 28.477 1.00 72.94 193 GLY A O 1
ATOM 1592 N N . ASN A 1 194 ? -7.213 -2.271 27.954 1.00 78.19 194 ASN A N 1
ATOM 1593 C CA . ASN A 1 194 ? -7.879 -3.544 27.679 1.00 78.19 194 ASN A CA 1
ATOM 1594 C C . ASN A 1 194 ? -7.452 -4.112 26.322 1.00 78.19 194 ASN A C 1
ATOM 1596 O O . ASN A 1 194 ? -7.323 -3.369 25.347 1.00 78.19 194 ASN A O 1
ATOM 1600 N N . GLN A 1 195 ? -7.311 -5.433 26.234 1.00 79.19 195 GLN A N 1
ATOM 1601 C CA . GLN A 1 195 ? -7.004 -6.112 24.980 1.00 79.19 195 GLN A CA 1
ATOM 1602 C C . GLN A 1 195 ? -8.178 -5.982 23.991 1.00 79.19 195 GLN A C 1
ATOM 1604 O O . GLN A 1 195 ? -9.287 -6.450 24.235 1.00 79.19 195 GLN A O 1
ATOM 1609 N N . VAL A 1 196 ? -7.922 -5.329 22.858 1.00 77.75 196 VAL A N 1
ATOM 1610 C CA . VAL A 1 196 ? -8.828 -5.203 21.704 1.00 77.75 196 VAL A CA 1
ATOM 1611 C C . VAL A 1 196 ? -8.792 -6.477 20.869 1.00 77.75 196 VAL A C 1
ATOM 1613 O O . VAL A 1 196 ? -9.791 -6.828 20.254 1.00 77.75 196 VAL A O 1
ATOM 1616 N N . GLY A 1 197 ? -7.673 -7.187 20.824 1.00 84.56 197 GLY A N 1
ATOM 1617 C CA . GLY A 1 197 ? -7.582 -8.461 20.123 1.00 84.56 197 GLY A CA 1
ATOM 1618 C C . GLY A 1 197 ? -6.145 -8.904 19.922 1.00 84.56 197 GLY A C 1
ATOM 1619 O O . GLY A 1 197 ? -5.202 -8.193 20.271 1.00 84.56 197 GLY A O 1
ATOM 1620 N N . VAL A 1 198 ? -5.998 -10.083 19.333 1.00 86.81 198 VAL A N 1
ATOM 1621 C CA . VAL A 1 198 ? -4.707 -10.640 18.931 1.00 86.81 198 VAL A CA 1
ATOM 1622 C C . VAL A 1 198 ? -4.646 -10.658 17.414 1.00 86.81 198 VAL A C 1
ATOM 1624 O O . VAL A 1 198 ? -5.575 -11.127 16.752 1.00 86.81 198 VAL A O 1
ATOM 1627 N N . LEU A 1 199 ? -3.563 -10.123 16.862 1.00 87.25 199 LEU A N 1
ATOM 1628 C CA . LEU A 1 199 ? -3.237 -10.291 15.456 1.00 87.25 199 LEU A CA 1
ATOM 1629 C C . LEU A 1 199 ? -2.683 -11.698 15.243 1.00 87.25 199 LEU A C 1
ATOM 1631 O O . LEU A 1 199 ? -1.644 -12.005 15.807 1.00 87.25 199 LEU A O 1
ATOM 1635 N N . ASN A 1 200 ? -3.323 -12.482 14.385 1.00 86.12 200 ASN A N 1
ATOM 1636 C CA . ASN A 1 200 ? -2.870 -13.775 13.898 1.00 86.12 200 ASN A CA 1
ATOM 1637 C C . ASN A 1 200 ? -2.401 -13.622 12.449 1.00 86.12 200 ASN A C 1
ATOM 1639 O O . ASN A 1 200 ? -3.210 -13.302 11.577 1.00 86.12 200 ASN A O 1
ATOM 1643 N N . SER A 1 201 ? -1.120 -13.881 12.193 1.00 84.00 201 SER A N 1
ATOM 1644 C CA . SER A 1 201 ? -0.526 -13.805 10.850 1.00 84.00 201 SER A CA 1
ATOM 1645 C C . SER A 1 201 ? -0.136 -15.181 10.304 1.00 84.00 201 SER A C 1
ATOM 1647 O O . SER A 1 201 ? 0.416 -16.019 11.027 1.00 84.00 201 SER A O 1
ATOM 1649 N N . SER A 1 202 ? -0.378 -15.408 9.011 1.00 81.00 202 SER A N 1
ATOM 1650 C CA . SER A 1 202 ? 0.140 -16.574 8.278 1.00 81.00 202 SER A CA 1
ATOM 1651 C C . SER A 1 202 ? 1.578 -16.342 7.791 1.00 81.00 202 SER A C 1
ATOM 1653 O O . SER A 1 202 ? 1.968 -15.220 7.494 1.00 81.00 202 SER A O 1
ATOM 1655 N N . TYR A 1 203 ? 2.389 -17.404 7.704 1.00 70.12 203 TYR A N 1
ATOM 1656 C CA . TYR A 1 203 ? 3.789 -17.301 7.255 1.00 70.12 203 TYR A CA 1
ATOM 1657 C C . TYR A 1 203 ? 3.968 -17.303 5.737 1.00 70.12 203 TYR A C 1
ATOM 1659 O O . TYR A 1 203 ? 4.944 -16.759 5.230 1.00 70.12 203 TYR A O 1
ATOM 1667 N N . PHE A 1 204 ? 3.094 -18.006 5.018 1.00 76.06 204 PHE A N 1
ATOM 1668 C CA . PHE A 1 204 ? 3.332 -18.350 3.610 1.00 76.06 204 PHE A CA 1
ATOM 1669 C C . PHE A 1 204 ? 2.523 -17.502 2.638 1.00 76.06 204 PHE A C 1
ATOM 1671 O O . PHE A 1 204 ? 2.791 -17.494 1.439 1.00 76.06 204 PHE A O 1
ATOM 1678 N N . PHE A 1 205 ? 1.505 -16.821 3.141 1.00 80.38 205 PHE A N 1
ATOM 1679 C CA . PHE A 1 205 ? 0.611 -15.999 2.354 1.00 80.38 205 PHE A CA 1
ATOM 1680 C C . PHE A 1 205 ? 0.089 -14.876 3.234 1.00 80.38 205 PHE A C 1
ATOM 1682 O O . PHE A 1 205 ? -0.039 -15.041 4.445 1.00 80.38 205 PHE A O 1
ATOM 1689 N N . MET A 1 206 ? -0.230 -13.749 2.609 1.00 86.12 206 MET A N 1
ATOM 1690 C CA . MET A 1 206 ? -0.802 -12.611 3.310 1.00 86.12 206 MET A CA 1
ATOM 1691 C C . MET A 1 206 ? -2.238 -12.957 3.714 1.00 86.12 206 MET A C 1
ATOM 1693 O O . MET A 1 206 ? -3.136 -12.996 2.866 1.00 86.12 206 MET A O 1
ATOM 1697 N N . ASP A 1 207 ? -2.416 -13.274 4.991 1.00 90.31 207 ASP A N 1
ATOM 1698 C CA . ASP A 1 207 ? -3.690 -13.504 5.669 1.00 90.31 207 ASP A CA 1
ATOM 1699 C C . ASP A 1 207 ? -3.512 -13.161 7.146 1.00 90.31 207 ASP A C 1
ATOM 1701 O O . ASP A 1 207 ? -3.253 -14.023 7.989 1.00 90.31 207 ASP A O 1
ATOM 1705 N N . ASP A 1 208 ? -3.604 -11.870 7.420 1.00 90.62 208 ASP A N 1
ATOM 1706 C CA . ASP A 1 208 ? -3.507 -11.307 8.753 1.00 90.62 208 ASP A CA 1
ATOM 1707 C C . ASP A 1 208 ? -4.902 -11.060 9.299 1.00 90.62 208 ASP A C 1
ATOM 1709 O O . ASP A 1 208 ? -5.753 -10.489 8.616 1.00 90.62 208 ASP A O 1
ATOM 1713 N N . GLN A 1 209 ? -5.157 -11.487 10.530 1.00 92.56 209 GLN A N 1
ATOM 1714 C CA . GLN A 1 209 ? -6.475 -11.408 11.152 1.00 92.56 209 GLN A CA 1
ATOM 1715 C C . GLN A 1 209 ? -6.370 -10.868 12.564 1.00 92.56 209 GLN A C 1
ATOM 1717 O O . GLN A 1 209 ? -5.620 -11.403 13.367 1.00 92.56 209 GLN A O 1
ATOM 1722 N N . ILE A 1 210 ? -7.169 -9.865 12.905 1.00 91.19 210 ILE A N 1
ATOM 1723 C CA . ILE A 1 210 ? -7.325 -9.429 14.295 1.00 91.19 210 ILE A CA 1
ATOM 1724 C C . ILE A 1 210 ? -8.544 -10.147 14.865 1.00 91.19 210 ILE A C 1
ATOM 1726 O O . ILE A 1 210 ? -9.642 -10.029 14.317 1.00 91.19 210 ILE A O 1
ATOM 1730 N N . VAL A 1 211 ? -8.354 -10.906 15.943 1.00 90.56 211 VAL A N 1
ATOM 1731 C CA . VAL A 1 211 ? -9.384 -11.757 16.555 1.00 90.56 211 VAL A CA 1
ATOM 1732 C C . VAL A 1 211 ? -9.584 -11.383 18.026 1.00 90.56 211 VAL A C 1
ATOM 1734 O O . VAL A 1 211 ? -8.613 -11.206 18.761 1.00 90.56 211 VAL A O 1
ATOM 1737 N N . ARG A 1 212 ? -10.845 -11.292 18.463 1.00 89.12 212 ARG A N 1
ATOM 1738 C CA . ARG A 1 212 ? -11.271 -11.131 19.865 1.00 89.12 212 ARG A CA 1
ATOM 1739 C C . ARG A 1 212 ? -12.309 -12.198 20.187 1.00 89.12 212 ARG A C 1
ATOM 1741 O O . ARG A 1 212 ? -13.280 -12.335 19.449 1.00 89.12 212 ARG A O 1
ATOM 1748 N N . ASP A 1 213 ? -12.101 -12.965 21.255 1.00 87.12 213 ASP A N 1
ATOM 1749 C CA . ASP A 1 213 ? -13.032 -14.011 21.714 1.00 87.12 213 ASP A CA 1
ATOM 1750 C C . ASP A 1 213 ? -13.445 -15.002 20.604 1.00 87.12 213 ASP A C 1
ATOM 1752 O O . ASP A 1 213 ? -14.605 -15.391 20.471 1.00 87.12 213 ASP A O 1
ATOM 1756 N N . GLY A 1 214 ? -12.495 -15.361 19.734 1.00 84.25 214 GLY A N 1
ATOM 1757 C CA . GLY A 1 214 ? -12.732 -16.231 18.575 1.00 84.25 214 GLY A CA 1
ATOM 1758 C C . GLY A 1 214 ? -13.478 -15.575 17.404 1.00 84.25 214 GLY A C 1
ATOM 1759 O O . GLY A 1 214 ? -13.642 -16.208 16.362 1.00 84.25 214 GLY A O 1
ATOM 1760 N N . LYS A 1 215 ? -13.896 -14.309 17.523 1.00 89.69 215 LYS A N 1
ATOM 1761 C CA . LYS A 1 215 ? -14.516 -13.525 16.446 1.00 89.69 215 LYS A CA 1
ATOM 1762 C C . LYS A 1 215 ? -13.489 -12.649 15.740 1.00 89.69 215 LYS A C 1
ATOM 1764 O O . LYS A 1 215 ? -12.681 -11.969 16.368 1.00 89.69 215 LYS A O 1
ATOM 1769 N N . ARG A 1 216 ? -13.535 -12.648 14.411 1.00 93.06 216 ARG A N 1
ATOM 1770 C CA . ARG A 1 216 ? -12.632 -11.868 13.560 1.00 93.06 216 ARG A CA 1
ATOM 1771 C C . ARG A 1 216 ? -13.126 -10.430 13.438 1.00 93.06 216 ARG A C 1
ATOM 1773 O O . ARG A 1 216 ? -14.187 -10.208 12.871 1.00 93.06 216 ARG A O 1
ATOM 1780 N N . LEU A 1 217 ? -12.328 -9.480 13.909 1.00 93.00 217 LEU A N 1
ATOM 1781 C CA . LEU A 1 217 ? -12.609 -8.045 13.855 1.00 93.00 217 LEU A CA 1
ATOM 1782 C C . LEU A 1 217 ? -12.143 -7.417 12.541 1.00 93.00 217 LEU A C 1
ATOM 1784 O O . LEU A 1 217 ? -12.856 -6.621 11.939 1.00 93.00 217 LEU A O 1
ATOM 1788 N N . ALA A 1 218 ? -10.949 -7.788 12.085 1.00 93.62 218 ALA A N 1
ATOM 1789 C CA . ALA A 1 218 ? -10.376 -7.303 10.838 1.00 93.62 218 ALA A CA 1
ATOM 1790 C C . ALA A 1 218 ? -9.585 -8.413 10.146 1.00 93.62 218 ALA A C 1
ATOM 1792 O O . ALA A 1 218 ? -9.108 -9.345 10.801 1.00 93.62 218 ALA A O 1
ATOM 1793 N N . ARG A 1 219 ? -9.446 -8.325 8.823 1.00 93.88 219 ARG A N 1
ATOM 1794 C CA . ARG A 1 219 ? -8.623 -9.242 8.032 1.00 93.88 219 ARG A CA 1
ATOM 1795 C C . ARG A 1 219 ? -8.003 -8.549 6.841 1.00 93.88 219 ARG A C 1
ATOM 1797 O O . ARG A 1 219 ? -8.719 -7.905 6.087 1.00 93.88 219 ARG A O 1
ATOM 1804 N N . LEU A 1 220 ? -6.715 -8.759 6.637 1.00 93.69 220 LEU A N 1
ATOM 1805 C CA . LEU A 1 220 ? -5.978 -8.371 5.449 1.00 93.69 220 LEU A CA 1
ATOM 1806 C C . LEU A 1 220 ? -5.561 -9.638 4.701 1.00 93.69 220 LEU A C 1
ATOM 1808 O O . LEU A 1 220 ? -4.847 -10.465 5.258 1.00 93.69 220 LEU A O 1
ATOM 1812 N N . ARG A 1 221 ? -5.998 -9.814 3.450 1.00 92.12 221 ARG A N 1
ATOM 1813 C CA . ARG A 1 221 ? -5.682 -11.026 2.673 1.00 92.12 221 ARG A CA 1
ATOM 1814 C C . ARG A 1 221 ? -5.369 -10.763 1.202 1.00 92.12 221 ARG A C 1
ATOM 1816 O O . ARG A 1 221 ? -5.950 -9.855 0.614 1.00 92.12 221 ARG A O 1
ATOM 1823 N N .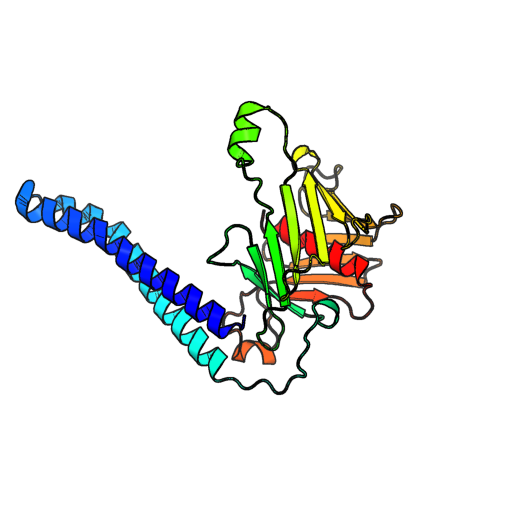 LYS A 1 222 ? -4.520 -11.598 0.591 1.00 89.31 222 LYS A N 1
ATOM 1824 C CA . LYS A 1 222 ? -4.361 -11.705 -0.879 1.00 89.31 222 LYS A CA 1
ATOM 1825 C C . LYS A 1 222 ? -5.094 -12.933 -1.430 1.00 89.31 222 LYS A C 1
ATOM 1827 O O . LYS A 1 222 ? -5.326 -13.903 -0.712 1.00 89.31 222 LYS A O 1
ATOM 1832 N N . GLY A 1 223 ? -5.428 -12.911 -2.722 1.00 73.69 223 GLY A N 1
ATOM 1833 C CA . GLY A 1 223 ? -5.801 -14.105 -3.493 1.00 73.69 223 GLY A CA 1
ATOM 1834 C C . GLY A 1 223 ? -7.288 -14.471 -3.506 1.00 73.69 223 GLY A C 1
ATOM 1835 O O . GLY A 1 223 ? -7.666 -15.402 -4.210 1.00 73.69 223 GLY A O 1
ATOM 1836 N N . TRP A 1 224 ? -8.141 -13.764 -2.758 1.00 68.69 224 TRP A N 1
ATOM 1837 C CA . TRP A 1 224 ? -9.593 -13.989 -2.739 1.00 68.69 224 TRP A CA 1
ATOM 1838 C C . TRP A 1 224 ? -10.344 -12.658 -2.797 1.00 68.69 224 TRP A C 1
ATOM 1840 O O . TRP A 1 224 ? -10.755 -12.107 -1.769 1.00 68.69 224 TRP A O 1
ATOM 1850 N N . LEU A 1 225 ? -10.519 -12.160 -4.019 1.00 75.06 225 LEU A N 1
ATOM 1851 C CA . LEU A 1 225 ? -11.420 -11.057 -4.339 1.00 75.06 225 LEU A CA 1
ATOM 1852 C C . LEU A 1 225 ? -12.844 -11.592 -4.536 1.00 75.06 225 LEU A C 1
ATOM 1854 O O . LEU A 1 225 ? -13.022 -12.702 -5.043 1.00 75.06 225 LEU A O 1
ATOM 1858 N N . SER A 1 226 ? -13.871 -10.833 -4.150 1.00 72.12 226 SER A N 1
ATOM 1859 C CA . SER A 1 226 ? -15.240 -11.236 -4.486 1.00 72.12 226 SER A CA 1
ATOM 1860 C C . SER A 1 226 ? -15.459 -11.134 -6.003 1.00 72.12 226 SER A C 1
ATOM 1862 O O . SER A 1 226 ? -14.819 -10.342 -6.696 1.00 72.12 226 SER A O 1
ATOM 1864 N N . VAL A 1 227 ? -16.359 -11.954 -6.550 1.00 71.94 227 VAL A N 1
ATOM 1865 C CA . VAL A 1 227 ? -16.583 -12.035 -8.008 1.00 71.94 227 VAL A CA 1
ATOM 1866 C C . VAL A 1 227 ? -16.971 -10.675 -8.600 1.00 71.94 227 VAL A C 1
ATOM 1868 O O . VAL A 1 227 ? -16.581 -10.346 -9.719 1.00 71.94 227 VAL A O 1
ATOM 1871 N N . GLU A 1 228 ? -17.693 -9.860 -7.831 1.00 72.12 228 GLU A N 1
ATOM 1872 C CA . GLU A 1 228 ? -18.102 -8.510 -8.226 1.00 72.12 228 GLU A CA 1
ATOM 1873 C C . GLU A 1 228 ? -16.915 -7.561 -8.416 1.00 72.12 228 GLU A C 1
ATOM 1875 O O . GLU A 1 228 ? -16.973 -6.642 -9.233 1.00 72.12 228 GLU A O 1
ATOM 1880 N N . TRP A 1 229 ? -15.827 -7.792 -7.683 1.00 77.50 229 TRP A N 1
ATOM 1881 C CA . TRP A 1 229 ? -14.632 -6.964 -7.720 1.00 77.50 229 TRP A CA 1
ATOM 1882 C C . TRP A 1 229 ? -13.732 -7.297 -8.909 1.00 77.50 229 TRP A C 1
ATOM 1884 O O . TRP A 1 229 ? -13.116 -6.387 -9.454 1.00 77.50 229 TRP A O 1
ATOM 1894 N N . ASN A 1 230 ? -13.698 -8.553 -9.372 1.00 75.75 230 ASN A N 1
ATOM 1895 C CA . ASN A 1 230 ? -12.826 -8.987 -10.477 1.00 75.75 230 ASN A CA 1
ATOM 1896 C C . ASN A 1 230 ? -13.023 -8.184 -11.772 1.00 75.75 230 ASN A C 1
ATOM 1898 O O . ASN A 1 230 ? -12.097 -8.068 -12.569 1.00 75.75 230 ASN A O 1
ATOM 1902 N N . LYS A 1 231 ? -14.217 -7.621 -11.987 1.00 75.06 231 LYS A N 1
ATOM 1903 C CA . LYS A 1 231 ? -14.492 -6.769 -13.153 1.00 75.06 231 LYS A CA 1
ATOM 1904 C C . LYS A 1 231 ? -13.769 -5.423 -13.095 1.00 75.06 231 LYS A C 1
ATOM 1906 O O . LYS A 1 231 ? -13.424 -4.873 -14.131 1.00 75.06 231 LYS A O 1
ATOM 1911 N N . ARG A 1 232 ? -13.550 -4.890 -11.889 1.00 75.88 232 ARG A N 1
ATOM 1912 C CA . ARG A 1 232 ? -12.906 -3.587 -11.650 1.00 75.88 232 ARG A CA 1
ATOM 1913 C C . ARG A 1 232 ? -11.441 -3.711 -11.264 1.00 75.88 232 ARG A C 1
ATOM 1915 O O . ARG A 1 232 ? -10.656 -2.819 -11.568 1.00 75.88 232 ARG A O 1
ATOM 1922 N N . PHE A 1 233 ? -11.095 -4.808 -10.606 1.00 82.31 233 PHE A N 1
ATOM 1923 C CA . PHE A 1 233 ? -9.787 -5.087 -10.041 1.00 82.31 233 PHE A CA 1
ATOM 1924 C C . PHE A 1 233 ? -9.296 -6.415 -10.626 1.00 82.31 233 PHE A C 1
ATOM 1926 O O . PHE A 1 233 ? -9.452 -7.475 -10.022 1.00 82.31 233 PHE A O 1
ATOM 1933 N N . PRO A 1 234 ? -8.742 -6.374 -11.844 1.00 75.44 234 PRO A N 1
ATOM 1934 C CA . PRO A 1 234 ? -8.373 -7.574 -12.593 1.00 75.44 234 PRO A CA 1
ATOM 1935 C C . PRO A 1 234 ? -7.191 -8.346 -11.988 1.00 75.44 234 PRO A C 1
ATOM 1937 O O . PRO A 1 234 ? -6.884 -9.440 -12.459 1.00 75.44 234 PRO A O 1
ATOM 1940 N N . ASP A 1 235 ? -6.505 -7.795 -10.981 1.00 82.12 235 ASP A N 1
ATOM 1941 C CA . ASP A 1 235 ? -5.451 -8.499 -10.253 1.00 82.12 235 ASP A CA 1
ATOM 1942 C C . ASP A 1 235 ? -6.008 -9.182 -8.982 1.00 82.12 235 ASP A C 1
ATOM 1944 O O . ASP A 1 235 ? -6.240 -8.505 -7.972 1.00 82.12 235 ASP A O 1
ATOM 1948 N N . PRO A 1 236 ? -6.182 -10.520 -8.988 1.00 77.75 236 PRO A N 1
ATOM 1949 C CA . PRO A 1 236 ? -6.719 -11.262 -7.846 1.00 77.75 236 PRO A CA 1
ATOM 1950 C C . PRO A 1 236 ? -5.756 -11.311 -6.651 1.00 77.75 236 PRO A C 1
ATOM 1952 O O . PRO A 1 236 ? -6.169 -11.642 -5.539 1.00 77.75 236 PRO A O 1
ATOM 1955 N N . ASN A 1 237 ? -4.476 -10.980 -6.854 1.00 84.44 237 ASN A N 1
ATOM 1956 C CA . ASN A 1 237 ? -3.479 -10.923 -5.787 1.00 84.44 237 ASN A CA 1
ATOM 1957 C C . ASN A 1 237 ? -3.448 -9.568 -5.083 1.00 84.44 237 ASN A C 1
ATOM 1959 O O . ASN A 1 237 ? -2.609 -9.362 -4.201 1.00 84.44 237 ASN A O 1
ATOM 1963 N N . THR A 1 238 ? -4.360 -8.661 -5.435 1.00 88.50 238 THR A N 1
ATOM 1964 C CA . THR A 1 238 ? -4.476 -7.392 -4.733 1.00 88.50 238 THR A CA 1
ATOM 1965 C C . THR A 1 238 ? -4.986 -7.624 -3.303 1.00 88.50 238 THR A C 1
ATOM 1967 O O . THR A 1 238 ? -6.007 -8.290 -3.111 1.00 88.50 238 THR A O 1
ATOM 1970 N N . PRO A 1 239 ? -4.286 -7.095 -2.290 1.00 92.25 239 PRO A N 1
ATOM 1971 C CA . PRO A 1 239 ? -4.735 -7.066 -0.906 1.00 92.25 239 PRO A CA 1
ATOM 1972 C C . PRO A 1 239 ? -6.157 -6.533 -0.708 1.00 92.25 239 PRO A C 1
ATOM 1974 O O . PRO A 1 239 ? -6.496 -5.456 -1.201 1.00 92.25 239 PRO A O 1
ATOM 1977 N N . VAL A 1 240 ? -6.947 -7.227 0.111 1.00 93.31 240 VAL A N 1
ATOM 1978 C CA . VAL A 1 240 ? -8.229 -6.726 0.618 1.00 93.31 240 VAL A CA 1
ATOM 1979 C C . VAL A 1 240 ? -8.206 -6.694 2.136 1.00 93.31 240 VAL A C 1
ATOM 1981 O O . VAL A 1 240 ? -7.937 -7.710 2.782 1.00 93.31 240 VAL A O 1
ATOM 1984 N N . LEU A 1 241 ? -8.521 -5.527 2.683 1.00 94.31 241 LEU A N 1
ATOM 1985 C CA . LEU A 1 241 ? -8.792 -5.287 4.089 1.00 94.31 241 LEU A CA 1
ATOM 1986 C C . LEU A 1 241 ? -10.301 -5.347 4.332 1.00 94.31 241 LEU A C 1
ATOM 1988 O O . LEU A 1 241 ? -11.042 -4.592 3.718 1.00 94.31 241 LEU A O 1
ATOM 1992 N N . THR A 1 242 ? -10.759 -6.206 5.235 1.00 93.81 242 THR A N 1
ATOM 1993 C CA . THR A 1 242 ? -12.174 -6.330 5.613 1.00 93.81 242 THR A CA 1
ATOM 1994 C C . THR A 1 242 ? -12.358 -6.135 7.112 1.00 93.81 242 THR A C 1
ATOM 1996 O O . THR A 1 242 ? -11.602 -6.731 7.883 1.00 93.81 242 THR A O 1
ATOM 1999 N N . PHE A 1 243 ? -13.384 -5.393 7.519 1.00 93.75 243 PHE A N 1
ATOM 2000 C CA . PHE A 1 243 ? -13.786 -5.190 8.913 1.00 93.75 243 PHE A CA 1
ATOM 2001 C C . PHE A 1 243 ? -15.096 -5.916 9.247 1.00 93.75 243 PHE A C 1
ATOM 2003 O O . PHE A 1 243 ? -15.940 -6.123 8.374 1.00 93.75 243 PHE A O 1
ATOM 2010 N N . ASP A 1 244 ? -15.272 -6.282 10.517 1.00 93.19 244 ASP A N 1
ATOM 2011 C CA . ASP A 1 244 ? -16.553 -6.754 11.049 1.00 93.19 244 ASP A CA 1
ATOM 2012 C C . ASP A 1 244 ? -17.607 -5.637 11.049 1.00 93.19 244 ASP A C 1
ATOM 2014 O O . ASP A 1 244 ? -17.301 -4.448 11.194 1.00 93.19 244 ASP A O 1
ATOM 2018 N N . GLU A 1 245 ? -18.874 -6.026 10.898 1.00 86.56 245 GLU A N 1
ATOM 2019 C CA . GLU A 1 245 ? -19.991 -5.086 10.821 1.00 86.56 245 GLU A CA 1
ATOM 2020 C C . GLU A 1 245 ? -20.168 -4.259 12.094 1.00 86.56 245 GLU A C 1
ATOM 2022 O O . GLU A 1 245 ? -20.525 -3.086 12.006 1.00 86.56 245 GLU A O 1
ATOM 2027 N N . ASN A 1 246 ? -19.899 -4.860 13.256 1.00 87.69 246 ASN A N 1
ATOM 2028 C CA . ASN A 1 246 ? -20.152 -4.265 14.567 1.00 87.69 246 ASN A CA 1
ATOM 2029 C C . ASN A 1 246 ? -18.901 -3.622 15.175 1.00 87.69 246 ASN A C 1
ATOM 2031 O O . ASN A 1 246 ? -18.912 -3.248 16.348 1.00 87.69 246 ASN A O 1
ATOM 2035 N N . LEU A 1 247 ? -17.815 -3.525 14.403 1.00 89.19 247 LEU A N 1
ATOM 2036 C CA . LEU A 1 247 ? -16.568 -2.942 14.874 1.00 89.19 247 LEU A CA 1
ATOM 2037 C C . LEU A 1 247 ? -16.715 -1.427 15.022 1.00 89.19 247 LEU A C 1
ATOM 2039 O O . LEU A 1 247 ? -17.108 -0.756 14.064 1.00 89.19 247 LEU A O 1
ATOM 2043 N N . LEU A 1 248 ? -16.361 -0.898 16.195 1.00 89.31 248 LEU A N 1
ATOM 2044 C CA . LEU A 1 248 ? -16.397 0.539 16.461 1.00 89.31 248 LEU A CA 1
ATOM 2045 C C . LEU A 1 248 ? -15.381 1.280 15.582 1.00 89.31 248 LEU A C 1
ATOM 2047 O O . LEU A 1 248 ? -14.315 0.752 15.262 1.00 89.31 248 LEU A O 1
ATOM 2051 N N . ASP A 1 249 ? -15.665 2.538 15.249 1.00 89.81 249 ASP A N 1
ATOM 2052 C CA . ASP A 1 249 ? -14.785 3.350 14.397 1.00 89.81 249 ASP A CA 1
ATOM 2053 C C . ASP A 1 249 ? -13.377 3.519 14.984 1.00 89.81 249 ASP A C 1
ATOM 2055 O O . ASP A 1 249 ? -12.380 3.399 14.272 1.00 89.81 249 ASP A O 1
ATOM 2059 N N . SER A 1 250 ? -13.268 3.709 16.301 1.00 88.69 250 SER A N 1
ATOM 2060 C CA . SER A 1 250 ? -11.975 3.770 16.992 1.00 88.69 250 SER A CA 1
ATOM 2061 C C . SER A 1 250 ? -11.189 2.462 16.869 1.00 88.69 250 SER A C 1
ATOM 2063 O O . SER A 1 250 ? -9.982 2.481 16.632 1.00 88.69 250 SER A O 1
ATOM 2065 N N . GLU A 1 251 ? -11.863 1.316 16.964 1.00 89.31 251 GLU A N 1
ATOM 2066 C CA . GLU A 1 251 ? -11.245 -0.003 16.812 1.00 89.31 251 GLU A CA 1
ATOM 2067 C C . GLU A 1 251 ? -10.817 -0.261 15.363 1.00 89.31 251 GLU A C 1
ATOM 2069 O O . GLU A 1 251 ? -9.751 -0.836 15.137 1.00 89.31 251 GLU A O 1
ATOM 2074 N N . ARG A 1 252 ? -11.590 0.214 14.376 1.00 91.56 252 ARG A N 1
ATOM 2075 C CA . ARG A 1 252 ? -11.214 0.169 12.952 1.00 91.56 252 ARG A CA 1
ATOM 2076 C C . ARG A 1 252 ? -9.914 0.920 12.700 1.00 91.56 252 ARG A C 1
ATOM 2078 O O . ARG A 1 252 ? -9.015 0.367 12.071 1.00 91.56 252 ARG A O 1
ATOM 2085 N N . LEU A 1 253 ? -9.787 2.140 13.229 1.00 92.06 253 LEU A N 1
ATOM 2086 C CA . LEU A 1 253 ? -8.566 2.945 13.105 1.00 92.06 253 LEU A CA 1
ATOM 2087 C C . LEU A 1 253 ? -7.358 2.252 13.741 1.00 92.06 253 LEU A C 1
ATOM 2089 O O . LEU A 1 253 ? -6.277 2.235 13.158 1.00 92.06 253 LEU A O 1
ATOM 2093 N N . VAL A 1 254 ? -7.541 1.614 14.897 1.00 90.44 254 VAL A N 1
ATOM 2094 C CA . VAL A 1 254 ? -6.473 0.820 15.513 1.00 90.44 254 VAL A CA 1
ATOM 2095 C C . VAL A 1 254 ? -6.104 -0.378 14.629 1.00 90.44 254 VAL A C 1
ATOM 2097 O O . VAL A 1 254 ? -4.921 -0.637 14.416 1.00 90.44 254 VAL A O 1
ATOM 2100 N N . CYS A 1 255 ? -7.082 -1.077 14.051 1.00 90.62 255 CYS A N 1
ATOM 2101 C CA . CYS A 1 255 ? -6.836 -2.217 13.166 1.00 90.62 255 CYS A CA 1
ATOM 2102 C C . CYS A 1 255 ? -6.063 -1.838 11.890 1.00 90.62 255 CYS A C 1
ATOM 2104 O O . CYS A 1 255 ? -5.298 -2.659 11.393 1.00 90.62 255 CYS A O 1
ATOM 2106 N N . VAL A 1 256 ? -6.189 -0.602 11.387 1.00 92.06 256 VAL A N 1
ATOM 2107 C CA . VAL A 1 256 ? -5.399 -0.100 10.239 1.00 92.06 256 VAL A CA 1
ATOM 2108 C C . VAL A 1 256 ? -3.892 -0.193 10.497 1.00 92.06 256 VAL A C 1
ATOM 2110 O O . VAL A 1 256 ? -3.130 -0.418 9.556 1.00 92.06 256 VAL A O 1
ATOM 2113 N N . SER A 1 257 ? -3.447 -0.106 11.756 1.00 88.31 257 SER A N 1
ATOM 2114 C CA . SER A 1 257 ? -2.025 -0.228 12.110 1.00 88.31 257 SER A CA 1
ATOM 2115 C C . SER A 1 257 ? -1.392 -1.558 11.686 1.00 88.31 257 SER A C 1
ATOM 2117 O O . SER A 1 257 ? -0.184 -1.595 11.457 1.00 88.31 257 SER A O 1
ATOM 2119 N N . MET A 1 258 ? -2.175 -2.627 11.480 1.00 89.50 258 MET A N 1
ATOM 2120 C CA . MET A 1 258 ? -1.631 -3.894 10.978 1.00 89.50 258 MET A CA 1
ATOM 2121 C C . MET A 1 258 ? -1.030 -3.763 9.571 1.00 89.50 258 MET A C 1
ATOM 2123 O O . MET A 1 258 ? -0.105 -4.495 9.242 1.00 89.50 258 MET A O 1
ATOM 2127 N N . LEU A 1 259 ? -1.486 -2.798 8.762 1.00 90.75 259 LEU A N 1
ATOM 2128 C CA . LEU A 1 259 ? -0.895 -2.534 7.447 1.00 90.75 259 LEU A CA 1
ATOM 2129 C C . LEU A 1 259 ? 0.557 -2.075 7.573 1.00 90.75 259 LEU A C 1
ATOM 2131 O O . LEU A 1 259 ? 1.403 -2.484 6.789 1.00 90.75 259 LEU A O 1
ATOM 2135 N N . LEU A 1 260 ? 0.869 -1.266 8.587 1.00 87.44 260 LEU A N 1
ATOM 2136 C CA . LEU A 1 260 ? 2.241 -0.822 8.819 1.00 87.44 260 LEU A CA 1
ATOM 2137 C C . LEU A 1 260 ? 3.150 -1.963 9.278 1.00 87.44 260 LEU A C 1
ATOM 2139 O O . LEU A 1 260 ? 4.349 -1.877 9.069 1.00 87.44 260 LEU A O 1
ATOM 2143 N N . LYS A 1 261 ? 2.611 -3.031 9.877 1.00 83.69 261 LYS A N 1
ATOM 2144 C CA . LYS A 1 261 ? 3.394 -4.241 10.169 1.00 83.69 261 LYS A CA 1
ATOM 2145 C C . LYS A 1 261 ? 3.725 -5.017 8.891 1.00 83.69 261 LYS A C 1
ATOM 2147 O O . LYS A 1 261 ? 4.821 -5.550 8.790 1.00 83.69 261 LYS A O 1
ATOM 2152 N N . GLU A 1 262 ? 2.775 -5.126 7.966 1.00 83.38 262 GLU A N 1
ATOM 2153 C CA . GLU A 1 262 ? 2.949 -5.922 6.743 1.00 83.38 262 GLU A CA 1
ATOM 2154 C C . GLU A 1 262 ? 3.833 -5.215 5.702 1.00 83.38 262 GLU A C 1
ATOM 2156 O O . GLU A 1 262 ? 4.552 -5.869 4.951 1.00 83.38 262 GLU A O 1
ATOM 2161 N N . TYR A 1 263 ? 3.799 -3.879 5.653 1.00 82.06 263 TYR A N 1
ATOM 2162 C CA . TYR A 1 263 ? 4.477 -3.095 4.615 1.00 82.06 263 TYR A CA 1
ATOM 2163 C C . TYR A 1 263 ? 5.758 -2.359 5.060 1.00 82.06 263 TYR A C 1
ATOM 2165 O O . TYR A 1 263 ? 6.391 -1.735 4.205 1.00 82.06 263 TYR A O 1
ATOM 2173 N N . LEU A 1 264 ? 6.159 -2.412 6.342 1.00 70.50 264 LEU A N 1
ATOM 2174 C CA . LEU A 1 264 ? 7.411 -1.817 6.862 1.00 70.50 264 LEU A CA 1
ATOM 2175 C C . LEU A 1 264 ? 8.380 -2.862 7.416 1.00 70.50 264 LEU A C 1
ATOM 2177 O O . LEU A 1 264 ? 9.604 -2.620 7.280 1.00 70.50 264 LEU A O 1
#